Protein 3RLB (pdb70)

Radius of gyration: 21.56 Å; Cα contacts (8 Å, |Δi|>4): 612; chains: 2; bounding box: 41×53×61 Å

Solvent-accessible surface area: 17545 Å² total; per-residue (Å²): 145,102,164,57,109,56,39,15,52,147,38,0,42,71,0,28,105,35,47,88,89,128,40,87,48,116,54,98,2,21,37,22,46,1,0,15,4,0,0,20,1,0,4,51,34,2,69,96,7,0,56,60,0,0,69,57,11,1,68,39,10,47,138,68,66,91,15,135,90,84,43,147,61,0,8,109,26,20,39,42,41,0,4,36,10,0,0,42,0,5,118,58,87,23,132,106,88,93,34,127,68,59,29,1,51,97,0,0,20,42,0,1,94,52,5,14,96,46,19,41,52,0,5,51,107,41,36,46,131,127,29,61,202,90,70,47,35,85,44,18,1,58,2,8,18,19,0,0,9,6,9,1,6,24,17,0,26,77,54,0,51,74,62,20,160,148,126,64,184,60,2,40,54,73,85,249,143,116,123,139,41,113,78,18,13,49,128,25,0,48,70,0,28,95,42,41,87,82,128,38,91,90,143,55,96,13,21,34,22,51,1,0,18,6,0,0,20,3,0,4,40,19,10,67,98,6,0,60,55,0,0,75,55,9,1,64,45,10,42,128,59,67,100,18,134,90,83,44,153,70,0,10,110,29,20,38,37,41,0,5,34,9,0,0,41,0,6,115,39,66,25,148,110,63,109,28,121,30,14,30,2,0,23,0,0,13,26,0,2,83,50,5,12,96,46,20,38,54,0,5,52,104,41,36,46,116,125,26,73,208,92,118,49,34,84,49,17,1,108,18,8,17,28,56,0,6,55,35,1,3,19,18,0,0,54,60,0,40,82,50,9,137,144,111,45,132,58,2,25,30,73,108,241

B-factor: mean 41.83, std 10.96, range [24.12, 89.57]

CATH classification: 1.10.1760.20

Nearest PDB structures (foldseek):
  3rlb-assembly2_B  TM=1.003E+00  e=2.961E-23  Lactococcus cremoris subsp. cremoris NZ9000
  4tkr-assembly1_A  TM=9.231E-01  e=2.576E-11  Listeria monocytogenes
  7nnt-assembly1_C  TM=6.991E-01  e=2.681E-02  Lactobacillus delbrueckii subsp. bulgaricus ATCC 11842 = JCM 1002
  5x3x-assembly2_m  TM=5.550E-01  e=1.310E-01  Rhodobacter capsulatus
  3rlb-assembly2_B  TM=1.006E+00  e=2.050E-24  Lactococcus cremoris subsp. cremoris NZ9000

Structure (mmCIF, N/CA/C/O backbone):
data_3RLB
#
_entry.id   3RLB
#
_cell.length_a   61.654
_cell.length_b   84.654
_cell.length_c   127.301
_cell.angle_alpha   90.00
_cell.angle_beta   95.81
_cell.angle_gamma   90.00
#
_symmetry.space_group_name_H-M   'C 1 2 1'
#
loop_
_entity.id
_entity.type
_entity.pdbx_description
1 polymer ThiT
2 non-polymer 'nonyl beta-D-glucopyranoside'
3 non-polymer 3-(4-AMINO-2-METHYL-PYRIMIDIN-5-YLMETHYL)-5-(2-HYDROXY-ETHYL)-4-METHYL-THIAZOL-3-IUM
4 water water
#
loop_
_atom_site.group_PDB
_atom_site.id
_atom_site.type_symbol
_atom_site.label_atom_id
_atom_site.label_alt_id
_atom_site.label_comp_id
_atom_site.label_asym_id
_atom_site.label_entity_id
_atom_site.label_seq_id
_atom_site.pdbx_PDB_ins_code
_atom_site.Cartn_x
_atom_site.Cartn_y
_atom_site.Cartn_z
_atom_site.occupancy
_atom_site.B_iso_or_equiv
_atom_site.auth_seq_id
_atom_site.auth_comp_id
_atom_site.auth_asym_id
_atom_site.auth_atom_id
_atom_site.pdbx_PDB_model_num
ATOM 1 N N . ASN A 1 17 ? 19.872 6.587 60.142 1.00 63.25 7 ASN A N 1
ATOM 2 C CA . ASN A 1 17 ? 20.591 5.671 61.064 1.00 62.04 7 ASN A CA 1
ATOM 3 C C . ASN A 1 17 ? 19.844 4.351 61.162 1.00 60.05 7 ASN A C 1
ATOM 4 O O . ASN A 1 17 ? 20.317 3.354 60.626 1.00 57.56 7 ASN A O 1
ATOM 9 N N . VAL A 1 18 ? 18.664 4.345 61.788 1.00 60.49 8 VAL A N 1
ATOM 10 C CA . VAL A 1 18 ? 17.946 3.081 62.007 1.00 59.48 8 VAL A CA 1
ATOM 11 C C . VAL A 1 18 ? 17.436 2.470 60.687 1.00 57.76 8 VAL A C 1
ATOM 12 O O . VAL A 1 18 ? 17.507 1.240 60.504 1.00 56.33 8 VAL A O 1
ATOM 16 N N . ARG A 1 19 ? 16.957 3.318 59.771 1.00 57.24 9 ARG A N 1
ATOM 17 C CA . ARG A 1 19 ? 16.576 2.858 58.431 1.00 56.30 9 ARG A CA 1
ATOM 18 C C . ARG A 1 19 ? 17.734 2.131 57.748 1.00 52.38 9 ARG A C 1
ATOM 19 O O . ARG A 1 19 ? 17.559 0.997 57.317 1.00 50.55 9 ARG A O 1
ATOM 27 N N . LEU A 1 20 ? 18.885 2.794 57.638 1.00 50.12 10 LEU A N 1
ATOM 28 C CA . LEU A 1 20 ? 19.993 2.253 56.881 1.00 48.51 10 LEU A CA 1
ATOM 29 C C . LEU A 1 20 ? 20.398 0.899 57.484 1.00 46.87 10 LEU A C 1
ATOM 30 O O . LEU A 1 20 ? 20.480 -0.071 56.785 1.00 44.03 10 LEU A O 1
ATOM 35 N N . LEU A 1 21 ? 20.569 0.852 58.807 1.00 48.11 11 LEU A N 1
ATOM 36 C CA . LEU A 1 21 ? 20.967 -0.378 59.514 1.00 48.14 11 LEU A CA 1
ATOM 37 C C . LEU A 1 21 ? 19.970 -1.536 59.369 1.00 47.34 11 LEU A C 1
ATOM 38 O O . LEU A 1 21 ? 20.373 -2.680 59.235 1.00 45.33 11 LEU A O 1
ATOM 43 N N . THR A 1 22 ? 18.673 -1.250 59.418 1.00 49.10 12 THR A N 1
ATOM 44 C CA . THR A 1 22 ? 17.663 -2.297 59.267 1.00 49.76 12 THR A CA 1
ATOM 45 C C . THR A 1 22 ? 17.691 -2.844 57.834 1.00 47.75 12 THR A C 1
ATOM 46 O O . THR A 1 22 ? 17.442 -4.037 57.626 1.00 47.10 12 THR A O 1
ATOM 50 N N . GLU A 1 23 ? 18.024 -1.988 56.863 1.00 46.58 13 GLU A N 1
ATOM 51 C CA . GLU A 1 23 ? 18.101 -2.402 55.466 1.00 45.25 13 GLU A CA 1
ATOM 52 C C . GLU A 1 23 ? 19.336 -3.300 55.254 1.00 43.14 13 GLU A C 1
ATOM 53 O O . GLU A 1 23 ? 19.262 -4.307 54.582 1.00 42.28 13 GLU A O 1
ATOM 59 N N . ILE A 1 24 ? 20.460 -2.929 55.845 1.00 42.11 14 ILE A N 1
ATOM 60 C CA . ILE A 1 24 ? 21.665 -3.725 55.727 1.00 40.04 14 ILE A CA 1
ATOM 61 C C . ILE A 1 24 ? 21.360 -5.113 56.310 1.00 41.16 14 ILE A C 1
ATOM 62 O O . ILE A 1 24 ? 21.628 -6.152 55.680 1.00 40.41 14 ILE A O 1
ATOM 67 N N . ALA A 1 25 ? 20.739 -5.114 57.482 1.00 42.74 15 ALA A N 1
ATOM 68 C CA . ALA A 1 25 ? 20.436 -6.357 58.192 1.00 44.15 15 ALA A CA 1
ATOM 69 C C . ALA A 1 25 ? 19.438 -7.226 57.445 1.00 44.27 15 ALA A C 1
ATOM 70 O O . ALA A 1 25 ? 19.648 -8.410 57.293 1.00 44.18 15 ALA A O 1
ATOM 72 N N A PHE A 1 26 ? 18.343 -6.645 56.982 0.50 45.70 16 PHE A N 1
ATOM 73 N N B PHE A 1 26 ? 18.352 -6.631 56.979 0.50 46.05 16 PHE A N 1
ATOM 74 C CA A PHE A 1 26 ? 17.346 -7.426 56.258 0.50 46.26 16 PHE A CA 1
ATOM 75 C CA B PHE A 1 26 ? 17.362 -7.388 56.234 0.50 46.90 16 PHE A CA 1
ATOM 76 C C A PHE A 1 26 ? 17.884 -8.004 54.928 0.50 44.54 16 PHE A C 1
ATOM 77 C C B PHE A 1 26 ? 17.938 -8.019 54.961 0.50 44.87 16 PHE A C 1
ATOM 78 O O A PHE A 1 26 ? 17.547 -9.140 54.567 0.50 44.38 16 PHE A O 1
ATOM 79 O O B PHE A 1 26 ? 17.677 -9.192 54.666 0.50 44.72 16 PHE A O 1
ATOM 94 N N . MET A 1 27 ? 18.690 -7.227 54.202 1.00 43.40 17 MET A N 1
ATOM 95 C CA . MET A 1 27 ? 19.298 -7.709 52.960 1.00 42.44 17 MET A CA 1
ATOM 96 C C . MET A 1 27 ? 20.327 -8.825 53.225 1.00 40.47 17 MET A C 1
ATOM 97 O O . MET A 1 27 ? 20.331 -9.799 52.522 1.00 38.44 17 MET A O 1
ATOM 102 N N . ALA A 1 28 ? 21.107 -8.735 54.293 1.00 41.61 18 ALA A N 1
ATOM 103 C CA . ALA A 1 28 ? 22.017 -9.854 54.654 1.00 41.76 18 ALA A CA 1
ATOM 104 C C . ALA A 1 28 ? 21.265 -11.185 55.050 1.00 42.36 18 ALA A C 1
ATOM 105 O O . ALA A 1 28 ? 21.631 -12.298 54.619 1.00 40.80 18 ALA A O 1
ATOM 107 N N . ALA A 1 29 ? 20.226 -11.057 55.868 1.00 43.53 19 ALA A N 1
ATOM 108 C CA . ALA A 1 29 ? 19.403 -12.202 56.256 1.00 44.52 19 ALA A CA 1
ATOM 109 C C . ALA A 1 29 ? 18.673 -12.819 55.061 1.00 43.93 19 ALA A C 1
ATOM 110 O O . ALA A 1 29 ? 18.518 -14.041 54.980 1.00 44.79 19 ALA A O 1
ATOM 112 N N . LEU A 1 30 ? 18.194 -11.967 54.155 1.00 43.53 20 LEU A N 1
ATOM 113 C CA . LEU A 1 30 ? 17.572 -12.427 52.911 1.00 42.12 20 LEU A CA 1
ATOM 114 C C . LEU A 1 30 ? 18.589 -13.129 52.026 1.00 40.03 20 LEU A C 1
ATOM 115 O O . LEU A 1 30 ? 18.252 -14.132 51.426 1.00 40.23 20 LEU A O 1
ATOM 120 N N . ALA A 1 31 ? 19.803 -12.593 51.888 1.00 38.59 21 ALA A N 1
ATOM 121 C CA . ALA A 1 31 ? 20.846 -13.312 51.117 1.00 37.65 21 ALA A CA 1
ATOM 122 C C . ALA A 1 31 ? 21.015 -14.729 51.678 1.00 38.91 21 ALA A C 1
ATOM 123 O O . ALA A 1 31 ? 21.053 -15.714 50.929 1.00 37.26 21 ALA A O 1
ATOM 125 N N . PHE A 1 32 ? 21.046 -14.832 53.004 1.00 41.36 22 PHE A N 1
ATOM 126 C CA . PHE A 1 32 ? 21.250 -16.122 53.672 1.00 42.78 22 PHE A CA 1
ATOM 127 C C . PHE A 1 32 ? 20.097 -17.110 53.428 1.00 44.12 22 PHE A C 1
ATOM 128 O O . PHE A 1 32 ? 20.326 -18.289 53.111 1.00 44.79 22 PHE A O 1
ATOM 136 N N . ILE A 1 33 ? 18.868 -16.619 53.518 1.00 43.63 23 ILE A N 1
ATOM 137 C CA . ILE A 1 33 ? 17.693 -17.468 53.315 1.00 45.38 23 ILE A CA 1
ATOM 138 C C . ILE A 1 33 ? 17.640 -17.943 51.862 1.00 44.74 23 ILE A C 1
ATOM 139 O O . ILE A 1 33 ? 17.186 -19.060 51.565 1.00 45.89 23 ILE A O 1
ATOM 144 N N . ILE A 1 34 ? 18.072 -17.084 50.950 1.00 42.62 24 ILE A N 1
ATOM 145 C CA . ILE A 1 34 ? 18.029 -17.442 49.546 1.00 42.06 24 ILE A CA 1
ATOM 146 C C . ILE A 1 34 ? 19.082 -18.530 49.254 1.00 41.76 24 ILE A C 1
ATOM 147 O O . ILE A 1 34 ? 18.824 -19.412 48.460 1.00 43.04 24 ILE A O 1
ATOM 152 N N . SER A 1 35 ? 20.234 -18.472 49.916 1.00 41.65 25 SER A N 1
ATOM 153 C CA . SER A 1 35 ? 21.308 -19.505 49.775 1.00 42.62 25 SER A CA 1
ATOM 154 C C . SER A 1 35 ? 20.907 -20.901 50.213 1.00 45.44 25 SER A C 1
ATOM 155 O O . SER A 1 35 ? 21.665 -21.833 49.953 1.00 46.24 25 SER A O 1
ATOM 158 N N . LEU A 1 36 ? 19.762 -21.039 50.907 1.00 47.41 26 LEU A N 1
ATOM 159 C CA . LEU A 1 36 ? 19.166 -22.350 51.191 1.00 49.86 26 LEU A CA 1
ATOM 160 C C . LEU A 1 36 ? 18.424 -22.967 49.990 1.00 49.94 26 LEU A C 1
ATOM 161 O O . LEU A 1 36 ? 18.009 -24.123 50.039 1.00 51.74 26 LEU A O 1
ATOM 166 N N . ILE A 1 37 ? 18.203 -22.202 48.932 1.00 47.70 27 ILE A N 1
ATOM 167 C CA . ILE A 1 37 ? 17.519 -22.741 47.767 1.00 46.95 27 ILE A CA 1
ATOM 168 C C . ILE A 1 37 ? 18.536 -23.553 46.964 1.00 46.64 27 ILE A C 1
ATOM 169 O O . ILE A 1 37 ? 19.600 -23.033 46.621 1.00 44.07 27 ILE A O 1
ATOM 174 N N . PRO A 1 38 ? 18.215 -24.829 46.657 1.00 47.78 28 PRO A N 1
ATOM 175 C CA . PRO A 1 38 ? 19.150 -25.641 45.859 1.00 46.94 28 PRO A CA 1
ATOM 176 C C . PRO A 1 38 ? 19.588 -24.888 44.597 1.00 44.50 28 PRO A C 1
ATOM 177 O O . PRO A 1 38 ? 18.736 -24.338 43.896 1.00 44.99 28 PRO A O 1
ATOM 181 N N . ASN A 1 39 ? 20.889 -24.808 44.317 1.00 42.25 29 ASN A N 1
ATOM 182 C CA . ASN A 1 39 ? 21.359 -23.970 43.207 1.00 39.97 29 ASN A CA 1
ATOM 183 C C . ASN A 1 39 ? 22.532 -24.565 42.376 1.00 38.14 29 ASN A C 1
ATOM 184 O O . ASN A 1 39 ? 23.292 -23.823 41.700 1.00 35.37 29 ASN A O 1
ATOM 189 N N . THR A 1 40 ? 22.691 -25.885 42.437 1.00 38.18 30 THR A N 1
ATOM 190 C CA . THR A 1 40 ? 23.827 -26.554 41.792 1.00 37.70 30 THR A CA 1
ATOM 191 C C . THR A 1 40 ? 23.434 -27.001 40.394 1.00 37.81 30 THR A C 1
ATOM 192 O O . THR A 1 40 ? 22.357 -27.630 40.195 1.00 39.28 30 THR A O 1
ATOM 196 N N . VAL A 1 41 ? 24.270 -26.677 39.419 1.00 35.82 31 VAL A N 1
ATOM 197 C CA . VAL A 1 41 ? 24.122 -27.232 38.072 1.00 37.12 31 VAL A CA 1
ATOM 198 C C . VAL A 1 41 ? 24.892 -28.551 38.006 1.00 37.32 31 VAL A C 1
ATOM 199 O O . VAL A 1 41 ? 24.339 -29.568 37.648 1.00 38.21 31 VAL A O 1
ATOM 203 N N . TYR A 1 42 ? 26.157 -28.517 38.399 1.00 36.87 32 TYR A N 1
ATOM 204 C CA . TYR A 1 42 ? 27.004 -29.695 38.410 1.00 38.35 32 TYR A CA 1
ATOM 205 C C . TYR A 1 42 ? 28.215 -29.427 39.294 1.00 37.29 32 TYR A C 1
ATOM 206 O O . TYR A 1 42 ? 28.949 -28.471 39.049 1.00 34.30 32 TYR A O 1
ATOM 215 N N . GLY A 1 43 ? 28.388 -30.235 40.331 1.00 38.74 33 GLY A N 1
ATOM 216 C CA . GLY A 1 43 ? 29.493 -30.080 41.336 1.00 38.67 33 GLY A CA 1
ATOM 217 C C . GLY A 1 43 ? 29.521 -28.659 41.824 1.00 36.75 33 GLY A C 1
ATOM 218 O O . GLY A 1 43 ? 28.487 -28.142 42.238 1.00 36.20 33 GLY A O 1
ATOM 219 N N . TRP A 1 44 ? 30.646 -27.952 41.656 1.00 35.53 34 TRP A N 1
ATOM 220 C CA . TRP A 1 44 ? 30.711 -26.546 42.122 1.00 34.90 34 TRP A CA 1
ATOM 221 C C . TRP A 1 44 ? 30.325 -25.482 41.098 1.00 32.45 34 TRP A C 1
ATOM 222 O O . TRP A 1 44 ? 30.573 -24.353 41.302 1.00 31.99 34 TRP A O 1
ATOM 233 N N . ILE A 1 45 ? 29.773 -25.875 39.960 1.00 32.97 35 ILE A N 1
ATOM 234 C CA . ILE A 1 45 ? 29.159 -24.960 39.032 1.00 31.05 35 ILE A CA 1
ATOM 235 C C . ILE A 1 45 ? 27.736 -24.711 39.543 1.00 31.99 35 ILE A C 1
ATOM 236 O O . ILE A 1 45 ? 26.876 -25.657 39.594 1.00 32.37 35 ILE A O 1
ATOM 241 N N . ILE A 1 46 ? 27.524 -23.465 39.966 1.00 30.98 36 ILE A N 1
ATOM 242 C CA . ILE A 1 46 ? 26.360 -23.061 40.732 1.00 30.77 36 ILE A CA 1
ATOM 243 C C . ILE A 1 46 ? 25.781 -21.761 40.203 1.00 30.53 36 ILE A C 1
ATOM 244 O O . ILE A 1 46 ? 26.434 -21.057 39.461 1.00 30.49 36 ILE A O 1
ATOM 249 N N . VAL A 1 47 ? 24.549 -21.452 40.608 1.00 31.85 37 VAL A N 1
ATOM 250 C CA . VAL A 1 47 ? 23.897 -20.206 40.249 1.00 31.09 37 VAL A CA 1
ATOM 251 C C . VAL A 1 47 ? 23.643 -19.467 41.538 1.00 31.43 37 VAL A C 1
ATOM 252 O O . VAL A 1 47 ? 22.718 -19.800 42.261 1.00 31.89 37 VAL A O 1
ATOM 256 N N . GLU A 1 48 ? 24.492 -18.487 41.863 1.00 31.62 38 GLU A N 1
ATOM 257 C CA . GLU A 1 48 ? 24.458 -17.944 43.225 1.00 32.41 38 GLU A CA 1
ATOM 258 C C . GLU A 1 48 ? 23.501 -16.730 43.344 1.00 32.93 38 GLU A C 1
ATOM 259 O O . GLU A 1 48 ? 23.953 -15.570 43.431 1.00 34.08 38 GLU A O 1
ATOM 265 N N . ILE A 1 49 ? 22.194 -17.049 43.353 1.00 32.87 39 ILE A N 1
ATOM 266 C CA . ILE A 1 49 ? 21.099 -16.115 43.483 1.00 34.26 39 ILE A CA 1
ATOM 267 C C . ILE A 1 49 ? 21.086 -15.361 44.817 1.00 34.17 39 ILE A C 1
ATOM 268 O O . ILE A 1 49 ? 20.488 -14.280 44.896 1.00 34.91 39 ILE A O 1
ATOM 273 N N . ALA A 1 50 ? 21.724 -15.911 45.843 1.00 32.75 40 ALA A N 1
ATOM 274 C CA . ALA A 1 50 ? 21.877 -15.205 47.112 1.00 33.28 40 ALA A CA 1
ATOM 275 C C . ALA A 1 50 ? 22.692 -13.890 47.038 1.00 32.87 40 ALA A C 1
ATOM 276 O O . ALA A 1 50 ? 22.618 -13.083 47.968 1.00 33.62 40 ALA A O 1
ATOM 278 N N . CYS A 1 51 ? 23.491 -13.684 45.978 1.00 30.35 41 CYS A N 1
ATOM 279 C CA . CYS A 1 51 ? 24.181 -12.433 45.779 1.00 30.30 41 CYS A CA 1
ATOM 280 C C . CYS A 1 51 ? 23.185 -11.253 45.620 1.00 31.33 41 CYS A C 1
ATOM 281 O O . CYS A 1 51 ? 23.480 -10.101 45.945 1.00 31.02 41 CYS A O 1
ATOM 284 N N . ILE A 1 52 ? 22.001 -11.568 45.150 1.00 31.54 42 ILE A N 1
ATOM 285 C CA . ILE A 1 52 ? 21.148 -10.535 44.636 1.00 32.95 42 ILE A CA 1
ATOM 286 C C . ILE A 1 52 ? 20.793 -9.521 45.708 1.00 33.93 42 ILE A C 1
ATOM 287 O O . ILE A 1 52 ? 20.877 -8.301 45.471 1.00 34.90 42 ILE A O 1
ATOM 292 N N . PRO A 1 53 ? 20.440 -9.996 46.906 1.00 34.70 43 PRO A N 1
ATOM 293 C CA . PRO A 1 53 ? 20.062 -8.988 47.907 1.00 35.59 43 PRO A CA 1
ATOM 294 C C . PRO A 1 53 ? 21.178 -8.027 48.252 1.00 34.40 43 PRO A C 1
ATOM 295 O O . PRO A 1 53 ? 20.899 -6.874 48.585 1.00 33.59 43 PRO A O 1
ATOM 299 N N . ILE A 1 54 ? 22.430 -8.500 48.163 1.00 33.04 44 ILE A N 1
ATOM 300 C CA . ILE A 1 54 ? 23.589 -7.659 48.496 1.00 33.15 44 ILE A CA 1
ATOM 301 C C . ILE A 1 54 ? 23.833 -6.675 47.340 1.00 33.62 44 ILE A C 1
ATOM 302 O O . ILE A 1 54 ? 24.173 -5.521 47.579 1.00 34.04 44 ILE A O 1
ATOM 307 N N . LEU A 1 55 ? 23.614 -7.131 46.101 1.00 33.00 45 LEU A N 1
ATOM 308 C CA . LEU A 1 55 ? 23.719 -6.245 44.949 1.00 32.88 45 LEU A CA 1
ATOM 309 C C . LEU A 1 55 ? 22.681 -5.112 45.045 1.00 34.32 45 LEU A C 1
ATOM 310 O O . LEU A 1 55 ? 23.015 -3.940 44.846 1.00 34.66 45 LEU A O 1
ATOM 315 N N . LEU A 1 56 ? 21.444 -5.465 45.386 1.00 34.88 46 LEU A N 1
ATOM 316 C CA . LEU A 1 56 ? 20.384 -4.483 45.535 1.00 36.62 46 LEU A CA 1
ATOM 317 C C . LEU A 1 56 ? 20.772 -3.468 46.629 1.00 37.35 46 LEU A C 1
ATOM 318 O O . LEU A 1 56 ? 20.718 -2.250 46.408 1.00 39.30 46 LEU A O 1
ATOM 323 N N . LEU A 1 57 ? 21.163 -3.970 47.799 1.00 36.30 47 LEU A N 1
ATOM 324 C CA . LEU A 1 57 ? 21.630 -3.132 48.903 1.00 35.62 47 LEU A CA 1
ATOM 325 C C . LEU A 1 57 ? 22.725 -2.158 48.465 1.00 35.37 47 LEU A C 1
ATOM 326 O O . LEU A 1 57 ? 22.686 -0.975 48.786 1.00 36.25 47 LEU A O 1
ATOM 331 N N . SER A 1 58 ? 23.727 -2.658 47.763 1.00 35.12 48 SER A N 1
ATOM 332 C CA . SER A 1 58 ? 24.873 -1.807 47.371 1.00 35.09 48 SER A CA 1
ATOM 333 C C . SER A 1 58 ? 24.420 -0.753 46.340 1.00 36.20 48 SER A C 1
ATOM 334 O O . SER A 1 58 ? 24.840 0.376 46.382 1.00 37.27 48 SER A O 1
ATOM 337 N N . LEU A 1 59 ? 23.579 -1.146 45.392 1.00 36.11 49 LEU A N 1
ATOM 338 C CA . LEU A 1 59 ? 23.181 -0.233 44.337 1.00 37.63 49 LEU A CA 1
ATOM 339 C C . LEU A 1 59 ? 22.358 0.908 44.915 1.00 39.26 49 LEU A C 1
ATOM 340 O O . LEU A 1 59 ? 22.518 2.039 44.497 1.00 41.22 49 LEU A O 1
ATOM 345 N N . ARG A 1 60 ? 21.555 0.621 45.938 1.00 40.01 50 ARG A N 1
ATOM 346 C CA . ARG A 1 60 ? 20.664 1.596 46.548 1.00 42.49 50 ARG A CA 1
ATOM 347 C C . ARG A 1 60 ? 21.396 2.496 47.564 1.00 43.05 50 ARG A C 1
ATOM 348 O O . ARG A 1 60 ? 21.224 3.707 47.524 1.00 44.39 50 ARG A O 1
ATOM 356 N N . ARG A 1 61 ? 22.258 1.912 48.397 1.00 41.44 51 ARG A N 1
ATOM 357 C CA . ARG A 1 61 ? 22.845 2.625 49.554 1.00 42.75 51 ARG A CA 1
ATOM 358 C C . ARG A 1 61 ? 24.346 2.900 49.477 1.00 41.79 51 ARG A C 1
ATOM 359 O O . ARG A 1 61 ? 24.868 3.631 50.302 1.00 41.96 51 ARG A O 1
ATOM 367 N N . GLY A 1 62 ? 25.027 2.311 48.500 1.00 40.67 52 GLY A N 1
ATOM 368 C CA . GLY A 1 62 ? 26.392 2.689 48.173 1.00 39.60 52 GLY A CA 1
ATOM 369 C C . GLY A 1 62 ? 27.409 1.674 48.649 1.00 39.16 52 GLY A C 1
ATOM 370 O O . GLY A 1 62 ? 27.062 0.640 49.245 1.00 38.01 52 GLY A O 1
ATOM 371 N N . LEU A 1 63 ? 28.663 2.003 48.375 1.00 38.72 53 LEU A N 1
ATOM 372 C CA . LEU A 1 63 ? 29.809 1.122 48.635 1.00 38.99 53 LEU A CA 1
ATOM 373 C C . LEU A 1 63 ? 29.836 0.590 50.083 1.00 38.70 53 LEU A C 1
ATOM 374 O O . LEU A 1 63 ? 29.777 -0.591 50.285 1.00 39.32 53 LEU A O 1
ATOM 379 N N . THR A 1 64 ? 29.903 1.458 51.076 1.00 40.84 54 THR A N 1
ATOM 380 C CA . THR A 1 64 ? 30.082 1.024 52.469 1.00 40.90 54 THR A CA 1
ATOM 381 C C . THR A 1 64 ? 28.954 0.105 52.959 1.00 40.57 54 THR A C 1
ATOM 382 O O . THR A 1 64 ? 29.223 -0.913 53.575 1.00 39.84 54 THR A O 1
ATOM 386 N N . ALA A 1 65 ? 27.698 0.479 52.699 1.00 40.22 55 ALA A N 1
ATOM 387 C CA . ALA A 1 65 ? 26.542 -0.361 53.049 1.00 39.48 55 ALA A CA 1
ATOM 388 C C . ALA A 1 65 ? 26.624 -1.790 52.508 1.00 36.67 55 ALA A C 1
ATOM 389 O O . ALA A 1 65 ? 26.304 -2.734 53.205 1.00 36.04 55 ALA A O 1
ATOM 391 N N . GLY A 1 66 ? 26.968 -1.905 51.241 1.00 34.63 56 GLY A N 1
ATOM 392 C CA . GLY A 1 66 ? 27.104 -3.151 50.561 1.00 35.19 56 GLY A CA 1
ATOM 393 C C . GLY A 1 66 ? 28.248 -3.985 51.123 1.00 35.66 56 GLY A C 1
ATOM 394 O O . GLY A 1 66 ? 28.110 -5.188 51.249 1.00 34.44 56 GLY A O 1
ATOM 395 N N . LEU A 1 67 ? 29.359 -3.323 51.450 1.00 36.00 57 LEU A N 1
ATOM 396 C CA . LEU A 1 67 ? 30.504 -4.028 51.995 1.00 37.19 57 LEU A CA 1
ATOM 397 C C . LEU A 1 67 ? 30.048 -4.668 53.288 1.00 37.65 57 LEU A C 1
ATOM 398 O O . LEU A 1 67 ? 30.355 -5.827 53.522 1.00 38.23 57 LEU A O 1
ATOM 403 N N . VAL A 1 68 ? 29.288 -3.918 54.085 1.00 38.87 58 VAL A N 1
ATOM 404 C CA . VAL A 1 68 ? 28.925 -4.336 55.433 1.00 39.46 58 VAL A CA 1
ATOM 405 C C . VAL A 1 68 ? 27.867 -5.433 55.292 1.00 39.85 58 VAL A C 1
ATOM 406 O O . VAL A 1 68 ? 27.911 -6.414 56.010 1.00 41.46 58 VAL A O 1
ATOM 410 N N . GLY A 1 69 ? 26.959 -5.294 54.327 1.00 38.20 59 GLY A N 1
ATOM 411 C CA . GLY A 1 69 ? 26.004 -6.333 54.045 1.00 37.35 59 GLY A CA 1
ATOM 412 C C . GLY A 1 69 ? 26.631 -7.662 53.693 1.00 36.06 59 GLY A C 1
ATOM 413 O O . GLY A 1 69 ? 26.190 -8.724 54.189 1.00 35.83 59 GLY A O 1
ATOM 414 N N . GLY A 1 70 ? 27.641 -7.623 52.826 1.00 34.49 60 GLY A N 1
ATOM 415 C CA . GLY A 1 70 ? 28.314 -8.834 52.400 1.00 34.52 60 GLY A CA 1
ATOM 416 C C . GLY A 1 70 ? 29.076 -9.463 53.557 1.00 34.47 60 GLY A C 1
ATOM 417 O O . GLY A 1 70 ? 29.169 -10.667 53.660 1.00 34.79 60 GLY A O 1
ATOM 418 N N . LEU A 1 71 ? 29.617 -8.629 54.430 1.00 35.29 61 LEU A N 1
ATOM 419 C CA . LEU A 1 71 ? 30.369 -9.136 55.585 1.00 36.11 61 LEU A CA 1
ATOM 420 C C . LEU A 1 71 ? 29.396 -9.928 56.476 1.00 36.49 61 LEU A C 1
ATOM 421 O O . LEU A 1 71 ? 29.672 -11.040 56.861 1.00 35.96 61 LEU A O 1
ATOM 426 N N . ILE A 1 72 ? 28.217 -9.364 56.720 1.00 36.43 62 ILE A N 1
ATOM 427 C CA . ILE A 1 72 ? 27.252 -9.996 57.595 1.00 37.12 62 ILE A CA 1
ATOM 428 C C . ILE A 1 72 ? 26.700 -11.302 57.024 1.00 36.73 62 ILE A C 1
ATOM 429 O O . ILE A 1 72 ? 26.546 -12.276 57.744 1.00 37.22 62 ILE A O 1
ATOM 434 N N . TRP A 1 73 ? 26.434 -11.318 55.722 1.00 34.97 63 TRP A N 1
ATOM 435 C CA . TRP A 1 73 ? 26.013 -12.481 55.027 1.00 34.42 63 TRP A CA 1
ATOM 436 C C . TRP A 1 73 ? 27.052 -13.600 55.172 1.00 34.78 63 TRP A C 1
ATOM 437 O O . TRP A 1 73 ? 26.708 -14.738 55.458 1.00 34.61 63 TRP A O 1
ATOM 448 N N . GLY A 1 74 ? 28.315 -13.259 54.970 1.00 33.95 64 GLY A N 1
ATOM 449 C CA . GLY A 1 74 ? 29.393 -14.222 55.025 1.00 34.16 64 GLY A CA 1
ATOM 450 C C . GLY A 1 74 ? 29.487 -14.812 56.416 1.00 37.07 64 GLY A C 1
ATOM 451 O O . GLY A 1 74 ? 29.709 -16.013 56.576 1.00 38.14 64 GLY A O 1
ATOM 452 N N . ILE A 1 75 ? 29.332 -13.961 57.429 1.00 38.24 65 ILE A N 1
ATOM 453 C CA . ILE A 1 75 ? 29.403 -14.426 58.802 1.00 40.46 65 ILE A CA 1
ATOM 454 C C . ILE A 1 75 ? 28.216 -15.352 59.118 1.00 41.46 65 ILE A C 1
ATOM 455 O O . ILE A 1 75 ? 28.411 -16.390 59.734 1.00 41.70 65 ILE A O 1
ATOM 460 N N . LEU A 1 76 ? 27.005 -14.984 58.702 1.00 41.35 66 LEU A N 1
ATOM 461 C CA . LEU A 1 76 ? 25.841 -15.847 58.879 1.00 42.73 66 LEU A CA 1
ATOM 462 C C . LEU A 1 76 ? 26.082 -17.226 58.265 1.00 41.77 66 LEU A C 1
ATOM 463 O O . LEU A 1 76 ? 25.822 -18.231 58.891 1.00 43.04 66 LEU A O 1
ATOM 468 N N . SER A 1 77 ? 26.579 -17.277 57.028 1.00 40.25 67 SER A N 1
ATOM 469 C CA . SER A 1 77 ? 26.860 -18.548 56.376 1.00 40.31 67 SER A CA 1
ATOM 470 C C . SER A 1 77 ? 27.763 -19.446 57.196 1.00 40.08 67 SER A C 1
ATOM 471 O O . SER A 1 77 ? 27.501 -20.628 57.291 1.00 40.70 67 SER A O 1
ATOM 474 N N . MET A 1 78 ? 28.785 -18.857 57.820 1.00 39.93 68 MET A N 1
ATOM 475 C CA . MET A 1 78 ? 29.771 -19.607 58.584 1.00 41.95 68 MET A CA 1
ATOM 476 C C . MET A 1 78 ? 29.232 -20.041 59.938 1.00 43.91 68 MET A C 1
ATOM 477 O O . MET A 1 78 ? 29.422 -21.178 60.333 1.00 43.48 68 MET A O 1
ATOM 482 N N . ILE A 1 79 ? 28.525 -19.153 60.634 1.00 45.26 69 ILE A N 1
ATOM 483 C CA . ILE A 1 79 ? 28.120 -19.472 62.009 1.00 48.18 69 ILE A CA 1
ATOM 484 C C . ILE A 1 79 ? 26.891 -20.372 62.098 1.00 49.48 69 ILE A C 1
ATOM 485 O O . ILE A 1 79 ? 26.608 -20.935 63.150 1.00 51.81 69 ILE A O 1
ATOM 490 N N . THR A 1 80 ? 26.159 -20.507 61.001 1.00 48.60 70 THR A N 1
ATOM 491 C CA . THR A 1 80 ? 25.048 -21.440 60.940 1.00 50.01 70 THR A CA 1
ATOM 492 C C . THR A 1 80 ? 25.437 -22.818 60.418 1.00 50.29 70 THR A C 1
ATOM 493 O O . THR A 1 80 ? 24.569 -23.663 60.294 1.00 52.28 70 THR A O 1
ATOM 497 N N . GLY A 1 81 ? 26.720 -23.043 60.118 1.00 49.47 71 GLY A N 1
ATOM 498 C CA . GLY A 1 81 ? 27.176 -24.286 59.493 1.00 49.54 71 GLY A CA 1
ATOM 499 C C . GLY A 1 81 ? 26.931 -24.426 58.000 1.00 48.55 71 GLY A C 1
ATOM 500 O O . GLY A 1 81 ? 27.147 -25.507 57.449 1.00 49.61 71 GLY A O 1
ATOM 501 N N . HIS A 1 82 ? 26.519 -23.361 57.312 1.00 46.99 72 HIS A N 1
ATOM 502 C CA . HIS A 1 82 ? 26.227 -23.475 55.874 1.00 46.60 72 HIS A CA 1
ATOM 503 C C . HIS A 1 82 ? 27.431 -23.209 54.952 1.00 44.84 72 HIS A C 1
ATOM 504 O O . HIS A 1 82 ? 27.361 -23.488 53.780 1.00 45.83 72 HIS A O 1
ATOM 511 N N . ALA A 1 83 ? 28.549 -22.738 55.488 1.00 44.25 73 ALA A N 1
ATOM 512 C CA . ALA A 1 83 ? 29.731 -22.468 54.672 1.00 42.36 73 ALA A CA 1
ATOM 513 C C . ALA A 1 83 ? 30.553 -23.752 54.461 1.00 42.82 73 ALA A C 1
ATOM 514 O O . ALA A 1 83 ? 30.552 -24.626 55.312 1.00 43.18 73 ALA A O 1
ATOM 516 N N . TYR A 1 84 ? 31.216 -23.882 53.305 1.00 41.82 74 TYR A N 1
ATOM 517 C CA . TYR A 1 84 ? 32.139 -25.010 53.048 1.00 42.91 74 TYR A CA 1
ATOM 518 C C . TYR A 1 84 ? 33.555 -24.542 53.310 1.00 42.44 74 TYR A C 1
ATOM 519 O O . TYR A 1 84 ? 34.139 -23.826 52.488 1.00 41.53 74 TYR A O 1
ATOM 528 N N . ILE A 1 85 ? 34.105 -24.974 54.451 1.00 44.23 75 ILE A N 1
ATOM 529 C CA . ILE A 1 85 ? 35.374 -24.498 55.001 1.00 44.00 75 ILE A CA 1
ATOM 530 C C . ILE A 1 85 ? 36.464 -25.598 54.951 1.00 46.24 75 ILE A C 1
ATOM 531 O O . ILE A 1 85 ? 36.277 -26.731 55.433 1.00 46.51 75 ILE A O 1
ATOM 536 N N . LEU A 1 86 ? 37.597 -25.258 54.337 1.00 46.19 76 LEU A N 1
ATOM 537 C CA . LEU A 1 86 ? 38.737 -26.156 54.271 1.00 47.31 76 LEU A CA 1
ATOM 538 C C . LEU A 1 86 ? 39.864 -25.680 55.152 1.00 48.83 76 LEU A C 1
ATOM 539 O O . LEU A 1 86 ? 40.698 -26.482 55.543 1.00 51.33 76 LEU A O 1
ATOM 544 N N . SER A 1 87 ? 39.922 -24.384 55.458 1.00 47.67 77 SER A N 1
ATOM 545 C CA . SER A 1 87 ? 40.949 -23.855 56.376 1.00 49.09 77 SER A CA 1
ATOM 546 C C . SER A 1 87 ? 40.546 -22.457 56.766 1.00 47.88 77 SER A C 1
ATOM 547 O O . SER A 1 87 ? 39.598 -21.878 56.196 1.00 46.14 77 SER A O 1
ATOM 550 N N . LEU A 1 88 ? 41.294 -21.901 57.707 1.00 48.42 78 LEU A N 1
ATOM 551 C CA . LEU A 1 88 ? 41.127 -20.531 58.112 1.00 48.16 78 LEU A CA 1
ATOM 552 C C . LEU A 1 88 ? 41.258 -19.543 56.942 1.00 45.83 78 LEU A C 1
ATOM 553 O O . LEU A 1 88 ? 40.375 -18.666 56.735 1.00 43.31 78 LEU A O 1
ATOM 558 N N . SER A 1 89 ? 42.330 -19.685 56.160 1.00 45.19 79 SER A N 1
ATOM 559 C CA . SER A 1 89 ? 42.595 -18.741 55.066 1.00 43.76 79 SER A CA 1
ATOM 560 C C . SER A 1 89 ? 41.613 -18.899 53.881 1.00 41.29 79 SER A C 1
ATOM 561 O O . SER A 1 89 ? 41.186 -17.914 53.254 1.00 39.71 79 SER A O 1
ATOM 564 N N . GLN A 1 90 ? 41.234 -20.138 53.598 1.00 40.46 80 GLN A N 1
ATOM 565 C CA . GLN A 1 90 ? 40.220 -20.388 52.605 1.00 38.66 80 GLN A CA 1
ATOM 566 C C . GLN A 1 90 ? 38.894 -19.743 53.043 1.00 38.30 80 GLN A C 1
ATOM 567 O O . GLN A 1 90 ? 38.207 -19.113 52.236 1.00 37.95 80 GLN A O 1
ATOM 573 N N . ALA A 1 91 ? 38.531 -19.887 54.311 1.00 40.48 81 ALA A N 1
ATOM 574 C CA . ALA A 1 91 ? 37.263 -19.328 54.800 1.00 39.52 81 ALA A CA 1
ATOM 575 C C . ALA A 1 91 ? 37.271 -17.794 54.720 1.00 39.16 81 ALA A C 1
ATOM 576 O O . ALA A 1 91 ? 36.246 -17.165 54.368 1.00 38.67 81 ALA A O 1
ATOM 578 N N . PHE A 1 92 ? 38.412 -17.204 55.083 1.00 39.68 82 PHE A N 1
ATOM 579 C CA . PHE A 1 92 ? 38.633 -15.769 54.985 1.00 39.60 82 PHE A CA 1
ATOM 580 C C . PHE A 1 92 ? 38.390 -15.310 53.555 1.00 37.34 82 PHE A C 1
ATOM 581 O O . PHE A 1 92 ? 37.640 -14.341 53.294 1.00 35.61 82 PHE A O 1
ATOM 589 N N . LEU A 1 93 ? 38.970 -16.034 52.620 1.00 36.25 83 LEU A N 1
ATOM 590 C CA . LEU A 1 93 ? 38.852 -15.645 51.233 1.00 35.68 83 LEU A CA 1
ATOM 591 C C . LEU A 1 93 ? 37.437 -15.826 50.660 1.00 33.72 83 LEU A C 1
ATOM 592 O O . LEU A 1 93 ? 36.875 -14.904 50.064 1.00 34.46 83 LEU A O 1
ATOM 597 N N . GLU A 1 94 ? 36.839 -16.990 50.885 1.00 34.41 84 GLU A N 1
ATOM 598 C CA . GLU A 1 94 ? 35.535 -17.331 50.264 1.00 32.95 84 GLU A CA 1
ATOM 599 C C . GLU A 1 94 ? 34.300 -16.908 51.003 1.00 32.87 84 GLU A C 1
ATOM 600 O O . GLU A 1 94 ? 33.266 -16.742 50.359 1.00 32.42 84 GLU A O 1
ATOM 606 N N . TYR A 1 95 ? 34.381 -16.713 52.328 1.00 34.66 85 TYR A N 1
ATOM 607 C CA . TYR A 1 95 ? 33.254 -16.222 53.091 1.00 33.91 85 TYR A CA 1
ATOM 608 C C . TYR A 1 95 ? 33.411 -14.880 53.819 1.00 35.63 85 TYR A C 1
ATOM 609 O O . TYR A 1 95 ? 32.454 -14.446 54.481 1.00 36.20 85 TYR A O 1
ATOM 618 N N . LEU A 1 96 ? 34.561 -14.207 53.696 1.00 35.45 86 LEU A N 1
ATOM 619 C CA . LEU A 1 96 ? 34.668 -12.801 54.110 1.00 35.56 86 LEU A CA 1
ATOM 620 C C . LEU A 1 96 ? 34.929 -11.924 52.884 1.00 33.63 86 LEU A C 1
ATOM 621 O O . LEU A 1 96 ? 34.060 -11.157 52.456 1.00 34.34 86 LEU A O 1
ATOM 626 N N . VAL A 1 97 ? 36.086 -12.058 52.282 1.00 33.27 87 VAL A N 1
ATOM 627 C CA . VAL A 1 97 ? 36.452 -11.202 51.174 1.00 32.86 87 VAL A CA 1
ATOM 628 C C . VAL A 1 97 ? 35.459 -11.295 49.986 1.00 32.09 87 VAL A C 1
ATOM 629 O O . VAL A 1 97 ? 35.011 -10.283 49.453 1.00 33.58 87 VAL A O 1
ATOM 633 N N . ALA A 1 98 ? 35.082 -12.499 49.611 1.00 31.52 88 ALA A N 1
ATOM 634 C CA . ALA A 1 98 ? 34.273 -12.710 48.406 1.00 30.06 88 ALA A CA 1
ATOM 635 C C . ALA A 1 98 ? 32.883 -12.070 48.533 1.00 30.53 88 ALA A C 1
ATOM 636 O O . ALA A 1 98 ? 32.511 -11.314 47.659 1.00 31.18 88 ALA A O 1
ATOM 638 N N . PRO A 1 99 ? 32.150 -12.344 49.618 1.00 31.05 89 PRO A N 1
ATOM 639 C CA . PRO A 1 99 ? 30.842 -11.677 49.770 1.00 31.31 89 PRO A CA 1
ATOM 640 C C . PRO A 1 99 ? 30.955 -10.187 49.995 1.00 31.28 89 PRO A C 1
ATOM 641 O O . PRO A 1 99 ? 30.168 -9.439 49.407 1.00 31.49 89 PRO A O 1
ATOM 645 N N . VAL A 1 100 ? 31.945 -9.733 50.767 1.00 32.51 90 VAL A N 1
ATOM 646 C CA . VAL A 1 100 ? 32.192 -8.295 50.932 1.00 32.37 90 VAL A CA 1
ATOM 647 C C . VAL A 1 100 ? 32.387 -7.611 49.578 1.00 33.20 90 VAL A C 1
ATOM 648 O O . VAL A 1 100 ? 31.843 -6.529 49.339 1.00 34.46 90 VAL A O 1
ATOM 652 N N . SER A 1 101 ? 33.108 -8.267 48.676 1.00 33.03 91 SER A N 1
ATOM 653 C CA . SER A 1 101 ? 33.525 -7.666 47.408 1.00 32.53 91 SER A CA 1
ATOM 654 C C . SER A 1 101 ? 32.329 -7.290 46.540 1.00 32.41 91 SER A C 1
ATOM 655 O O . SER A 1 101 ? 32.444 -6.462 45.647 1.00 32.59 91 SER A O 1
ATOM 658 N N . LEU A 1 102 ? 31.181 -7.914 46.787 1.00 32.44 92 LEU A N 1
ATOM 659 C CA . LEU A 1 102 ? 29.944 -7.512 46.116 1.00 31.20 92 LEU A CA 1
ATOM 660 C C . LEU A 1 102 ? 29.547 -6.047 46.294 1.00 32.12 92 LEU A C 1
ATOM 661 O O . LEU A 1 102 ? 28.836 -5.462 45.432 1.00 32.12 92 LEU A O 1
ATOM 666 N N . GLY A 1 103 ? 29.951 -5.453 47.419 1.00 32.44 93 GLY A N 1
ATOM 667 C CA . GLY A 1 103 ? 29.732 -4.050 47.663 1.00 32.71 93 GLY A CA 1
ATOM 668 C C . GLY A 1 103 ? 30.303 -3.094 46.643 1.00 32.96 93 GLY A C 1
ATOM 669 O O . GLY A 1 103 ? 29.881 -1.948 46.573 1.00 33.98 93 GLY A O 1
ATOM 670 N N . ILE A 1 104 ? 31.220 -3.562 45.816 1.00 32.75 94 ILE A N 1
ATOM 671 C CA . ILE A 1 104 ? 31.729 -2.736 44.743 1.00 33.02 94 ILE A CA 1
ATOM 672 C C . ILE A 1 104 ? 30.610 -2.261 43.810 1.00 32.97 94 ILE A C 1
ATOM 673 O O . ILE A 1 104 ? 30.769 -1.234 43.159 1.00 32.53 94 ILE A O 1
ATOM 678 N N . ALA A 1 105 ? 29.504 -3.011 43.734 1.00 31.43 95 ALA A N 1
ATOM 679 C CA . ALA A 1 105 ? 28.336 -2.535 42.972 1.00 32.87 95 ALA A CA 1
ATOM 680 C C . ALA A 1 105 ? 27.962 -1.106 43.379 1.00 33.37 95 ALA A C 1
ATOM 681 O O . ALA A 1 105 ? 27.421 -0.350 42.585 1.00 34.39 95 ALA A O 1
ATOM 683 N N . GLY A 1 106 ? 28.278 -0.717 44.614 1.00 34.62 96 GLY A N 1
ATOM 684 C CA . GLY A 1 106 ? 27.796 0.526 45.160 1.00 36.82 96 GLY A CA 1
ATOM 685 C C . GLY A 1 106 ? 28.451 1.725 44.525 1.00 37.95 96 GLY A C 1
ATOM 686 O O . GLY A 1 106 ? 27.915 2.829 44.574 1.00 37.57 96 GLY A O 1
ATOM 687 N N . LEU A 1 107 ? 29.580 1.499 43.851 1.00 37.49 97 LEU A N 1
ATOM 688 C CA . LEU A 1 107 ? 30.214 2.595 43.123 1.00 39.01 97 LEU A CA 1
ATOM 689 C C . LEU A 1 107 ? 29.285 3.095 41.976 1.00 39.19 97 LEU A C 1
ATOM 690 O O . LEU A 1 107 ? 29.464 4.199 41.490 1.00 38.54 97 LEU A O 1
ATOM 695 N N . PHE A 1 108 ? 28.344 2.242 41.566 1.00 36.49 98 PHE A N 1
ATOM 696 C CA . PHE A 1 108 ? 27.367 2.534 40.526 1.00 37.34 98 PHE A CA 1
ATOM 697 C C . PHE A 1 108 ? 26.001 2.979 41.034 1.00 38.15 98 PHE A C 1
ATOM 698 O O . PHE A 1 108 ? 25.076 3.032 40.256 1.00 37.83 98 PHE A O 1
ATOM 706 N N . ARG A 1 109 ? 25.887 3.252 42.336 1.00 38.76 99 ARG A N 1
ATOM 707 C CA . ARG A 1 109 ? 24.681 3.826 42.879 1.00 40.79 99 ARG A CA 1
ATOM 708 C C . ARG A 1 109 ? 24.204 5.070 42.103 1.00 41.73 99 ARG A C 1
ATOM 709 O O . ARG A 1 109 ? 25.003 5.979 41.776 1.00 41.98 99 ARG A O 1
ATOM 717 N N . GLN A 1 110 ? 22.901 5.125 41.858 1.00 41.59 100 GLN A N 1
ATOM 718 C CA . GLN A 1 110 ? 22.295 6.332 41.247 1.00 43.68 100 GLN A CA 1
ATOM 719 C C . GLN A 1 110 ? 21.609 7.080 42.322 1.00 45.35 100 GLN A C 1
ATOM 720 O O . GLN A 1 110 ? 20.775 6.505 43.044 1.00 45.79 100 GLN A O 1
ATOM 726 N N . LYS A 1 111 ? 21.989 8.348 42.480 1.00 46.56 101 LYS A N 1
ATOM 727 C CA . LYS A 1 111 ? 21.454 9.161 43.539 1.00 49.28 101 LYS A CA 1
ATOM 728 C C . LYS A 1 111 ? 20.229 9.976 43.116 1.00 51.24 101 LYS A C 1
ATOM 729 O O . LYS A 1 111 ? 19.500 10.449 43.970 1.00 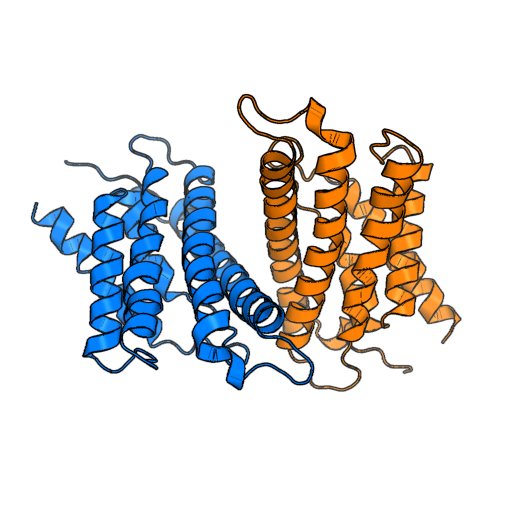53.14 101 LYS A O 1
ATOM 735 N N . THR A 1 112 ? 20.027 10.175 41.820 1.00 50.63 102 THR A N 1
ATOM 736 C CA . THR A 1 112 ? 19.019 11.114 41.362 1.00 54.00 102 THR A CA 1
ATOM 737 C C . THR A 1 112 ? 18.300 10.541 40.165 1.00 51.98 102 THR A C 1
ATOM 738 O O . THR A 1 112 ? 18.839 9.742 39.405 1.00 49.97 102 THR A O 1
ATOM 742 N N . ALA A 1 113 ? 17.080 11.009 39.994 1.00 51.96 103 ALA A N 1
ATOM 743 C CA . ALA A 1 113 ? 16.231 10.598 38.911 1.00 51.45 103 ALA A CA 1
ATOM 744 C C . ALA A 1 113 ? 16.812 11.083 37.585 1.00 51.21 103 ALA A C 1
ATOM 745 O O . ALA A 1 113 ? 17.493 12.085 37.526 1.00 51.40 103 ALA A O 1
ATOM 747 N N . PRO A 1 114 ? 16.517 10.393 36.503 1.00 51.78 104 PRO A N 1
ATOM 748 C CA . PRO A 1 114 ? 15.799 9.134 36.423 1.00 52.15 104 PRO A CA 1
ATOM 749 C C . PRO A 1 114 ? 16.750 7.981 36.602 1.00 51.03 104 PRO A C 1
ATOM 750 O O . PRO A 1 114 ? 17.930 8.110 36.247 1.00 50.79 104 PRO A O 1
ATOM 754 N N . LEU A 1 115 ? 16.231 6.866 37.121 1.00 52.71 105 LEU A N 1
ATOM 755 C CA . LEU A 1 115 ? 16.964 5.591 37.180 1.00 50.78 105 LEU A CA 1
ATOM 756 C C . LEU A 1 115 ? 17.198 5.054 35.789 1.00 51.50 105 LEU A C 1
ATOM 757 O O . LEU A 1 115 ? 16.259 4.915 35.015 1.00 54.34 105 LEU A O 1
ATOM 762 N N . LYS A 1 116 ? 18.451 4.771 35.476 1.00 50.80 106 LYS A N 1
ATOM 763 C CA . LYS A 1 116 ? 18.844 4.146 34.243 1.00 50.49 106 LYS A CA 1
ATOM 764 C C . LYS A 1 116 ? 19.163 2.693 34.562 1.00 48.62 106 LYS A C 1
ATOM 765 O O . LYS A 1 116 ? 19.666 2.363 35.661 1.00 47.38 106 LYS A O 1
ATOM 771 N N . LEU A 1 117 ? 18.918 1.826 33.593 1.00 48.25 107 LEU A N 1
ATOM 772 C CA . LEU A 1 117 ? 19.240 0.417 33.728 1.00 46.64 107 LEU A CA 1
ATOM 773 C C . LEU A 1 117 ? 20.747 0.111 33.597 1.00 44.93 107 LEU A C 1
ATOM 774 O O . LEU A 1 117 ? 21.293 -0.786 34.300 1.00 43.96 107 LEU A O 1
ATOM 779 N N . ALA A 1 118 ? 21.456 0.846 32.741 1.00 44.41 108 ALA A N 1
ATOM 780 C CA . ALA A 1 118 ? 22.858 0.546 32.500 1.00 43.00 108 ALA A CA 1
ATOM 781 C C . ALA A 1 118 ? 23.738 0.510 33.770 1.00 41.76 108 ALA A C 1
ATOM 782 O O . ALA A 1 118 ? 24.543 -0.399 33.912 1.00 41.39 108 ALA A O 1
ATOM 784 N N . PRO A 1 119 ? 23.639 1.518 34.660 1.00 42.40 109 PRO A N 1
ATOM 785 C CA . PRO A 1 119 ? 24.493 1.419 35.825 1.00 40.94 109 PRO A CA 1
ATOM 786 C C . PRO A 1 119 ? 24.228 0.191 36.655 1.00 39.11 109 PRO A C 1
ATOM 787 O O . PRO A 1 119 ? 25.191 -0.374 37.229 1.00 38.02 109 PRO A O 1
ATOM 791 N N . VAL A 1 120 ? 22.946 -0.190 36.747 1.00 38.75 110 VAL A N 1
ATOM 792 C CA . VAL A 1 120 ? 22.529 -1.375 37.462 1.00 37.95 110 VAL A CA 1
ATOM 793 C C . VAL A 1 120 ? 23.215 -2.590 36.899 1.00 36.57 110 VAL A C 1
ATOM 794 O O . VAL A 1 120 ? 23.819 -3.357 37.647 1.00 35.02 110 VAL A O 1
ATOM 798 N N . LEU A 1 121 ? 23.176 -2.738 35.577 1.00 36.29 111 LEU A N 1
ATOM 799 C CA . LEU A 1 121 ? 23.865 -3.811 34.929 1.00 35.17 111 LEU A CA 1
ATOM 800 C C . LEU A 1 121 ? 25.387 -3.814 35.058 1.00 33.95 111 LEU A C 1
ATOM 801 O O . LEU A 1 121 ? 25.959 -4.874 35.242 1.00 32.09 111 LEU A O 1
ATOM 806 N N . LEU A 1 122 ? 26.033 -2.660 34.876 1.00 34.92 112 LEU A N 1
ATOM 807 C CA . LEU A 1 122 ? 27.502 -2.559 35.033 1.00 34.65 112 LEU A CA 1
ATOM 808 C C . LEU A 1 122 ? 27.917 -2.886 36.479 1.00 33.15 112 LEU A C 1
ATOM 809 O O . LEU A 1 122 ? 28.829 -3.662 36.713 1.00 33.32 112 LEU A O 1
ATOM 814 N N . GLY A 1 123 ? 27.267 -2.279 37.445 1.00 32.86 113 GLY A N 1
ATOM 815 C CA . GLY A 1 123 ? 27.535 -2.610 38.860 1.00 33.43 113 GLY A CA 1
ATOM 816 C C . GLY A 1 123 ? 27.499 -4.095 39.157 1.00 32.55 113 GLY A C 1
ATOM 817 O O . GLY A 1 123 ? 28.432 -4.649 39.757 1.00 32.15 113 GLY A O 1
ATOM 818 N N . THR A 1 124 ? 26.452 -4.751 38.657 1.00 32.55 114 THR A N 1
ATOM 819 C CA . THR A 1 124 ? 26.222 -6.144 38.867 1.00 32.14 114 THR A CA 1
ATOM 820 C C . THR A 1 124 ? 27.344 -6.945 38.203 1.00 31.11 114 THR A C 1
ATOM 821 O O . THR A 1 124 ? 27.938 -7.824 38.806 1.00 29.56 114 THR A O 1
ATOM 825 N N . PHE A 1 125 ? 27.652 -6.581 36.959 1.00 32.49 115 PHE A N 1
ATOM 826 C CA . PHE A 1 125 ? 28.710 -7.257 36.171 1.00 30.29 115 PHE A CA 1
ATOM 827 C C . PHE A 1 125 ? 29.991 -7.248 36.913 1.00 30.06 115 PHE A C 1
ATOM 828 O O . PHE A 1 125 ? 30.616 -8.320 37.147 1.00 30.28 115 PHE A O 1
ATOM 836 N N . VAL A 1 126 ? 30.397 -6.055 37.317 1.00 30.54 116 VAL A N 1
ATOM 837 C CA . VAL A 1 126 ? 31.658 -5.868 38.019 1.00 30.28 116 VAL A CA 1
ATOM 838 C C . VAL A 1 126 ? 31.726 -6.593 39.380 1.00 29.21 116 VAL A C 1
ATOM 839 O O . VAL A 1 126 ? 32.769 -7.218 39.731 1.00 27.40 116 VAL A O 1
ATOM 843 N N . ALA A 1 127 ? 30.643 -6.521 40.130 1.00 28.19 117 ALA A N 1
ATOM 844 C CA . ALA A 1 127 ? 30.569 -7.122 41.503 1.00 27.84 117 ALA A CA 1
ATOM 845 C C . ALA A 1 127 ? 30.585 -8.632 41.473 1.00 27.39 117 ALA A C 1
ATOM 846 O O . ALA A 1 127 ? 31.315 -9.274 42.232 1.00 28.03 117 ALA A O 1
ATOM 848 N N . VAL A 1 128 ? 29.837 -9.217 40.549 1.00 29.15 118 VAL A N 1
ATOM 849 C CA . VAL A 1 128 ? 29.811 -10.652 40.419 1.00 29.36 118 VAL A CA 1
ATOM 850 C C . VAL A 1 128 ? 31.145 -11.187 39.867 1.00 29.72 118 VAL A C 1
ATOM 851 O O . VAL A 1 128 ? 31.629 -12.207 40.356 1.00 27.78 118 VAL A O 1
ATOM 855 N N . LEU A 1 129 ? 31.734 -10.469 38.900 1.00 31.75 119 LEU A N 1
ATOM 856 C CA . LEU A 1 129 ? 33.080 -10.797 38.365 1.00 32.11 119 LEU A CA 1
ATOM 857 C C . LEU A 1 129 ? 34.117 -10.732 39.447 1.00 30.81 119 LEU A C 1
ATOM 858 O O . LEU A 1 129 ? 35.014 -11.594 39.552 1.00 32.57 119 LEU A O 1
ATOM 863 N N . LEU A 1 130 ? 34.045 -9.716 40.273 1.00 29.97 120 LEU A N 1
ATOM 864 C CA . LEU A 1 130 ? 34.990 -9.625 41.376 1.00 31.14 120 LEU A CA 1
ATOM 865 C C . LEU A 1 130 ? 34.825 -10.767 42.375 1.00 29.94 120 LEU A C 1
ATOM 866 O O . LEU A 1 130 ? 35.825 -11.388 42.777 1.00 30.18 120 LEU A O 1
ATOM 871 N N . LYS A 1 131 ? 33.589 -11.048 42.794 1.00 29.31 121 LYS A N 1
ATOM 872 C CA . LYS A 1 131 ? 33.350 -12.148 43.723 1.00 29.09 121 LYS A CA 1
ATOM 873 C C . LYS A 1 131 ? 33.929 -13.486 43.160 1.00 29.28 121 LYS A C 1
ATOM 874 O O . LYS A 1 131 ? 34.655 -14.191 43.862 1.00 27.40 121 LYS A O 1
ATOM 880 N N . TYR A 1 132 ? 33.589 -13.813 41.897 1.00 27.50 122 TYR A N 1
ATOM 881 C CA . TYR A 1 132 ? 34.034 -15.052 41.317 1.00 28.76 122 TYR A CA 1
ATOM 882 C C . TYR A 1 132 ? 35.543 -15.046 40.969 1.00 29.74 122 TYR A C 1
ATOM 883 O O . TYR A 1 132 ? 36.193 -16.108 40.856 1.00 30.80 122 TYR A O 1
ATOM 892 N N . PHE A 1 133 ? 36.142 -13.856 40.867 1.00 29.66 123 PHE A N 1
ATOM 893 C CA . PHE A 1 133 ? 37.594 -13.810 40.798 1.00 28.08 123 PHE A CA 1
ATOM 894 C C . PHE A 1 133 ? 38.162 -14.357 42.093 1.00 29.14 123 PHE A C 1
ATOM 895 O O . PHE A 1 133 ? 39.137 -15.131 42.057 1.00 29.53 123 PHE A O 1
ATOM 903 N N . PHE A 1 134 ? 37.595 -13.982 43.233 1.00 28.52 124 PHE A N 1
ATOM 904 C CA . PHE A 1 134 ? 38.137 -14.477 44.502 1.00 30.34 124 PHE A CA 1
ATOM 905 C C . PHE A 1 134 ? 37.887 -15.993 44.636 1.00 30.77 124 PHE A C 1
ATOM 906 O O . PHE A 1 134 ? 38.752 -16.741 45.102 1.00 30.89 124 PHE A O 1
ATOM 914 N N . HIS A 1 135 ? 36.737 -16.469 44.176 1.00 28.68 125 HIS A N 1
ATOM 915 C CA . HIS A 1 135 ? 36.506 -17.908 44.144 1.00 28.79 125 HIS A CA 1
ATOM 916 C C . HIS A 1 135 ? 37.478 -18.638 43.213 1.00 29.37 125 HIS A C 1
ATOM 917 O O . HIS A 1 135 ? 37.951 -19.706 43.547 1.00 29.99 125 HIS A O 1
ATOM 924 N N . PHE A 1 136 ? 37.812 -18.030 42.063 1.00 30.07 126 PHE A N 1
ATOM 925 C CA . PHE A 1 136 ? 38.817 -18.569 41.150 1.00 29.73 126 PHE A CA 1
ATOM 926 C C . PHE A 1 136 ? 40.153 -18.721 41.822 1.00 30.59 126 PHE A C 1
ATOM 927 O O . PHE A 1 136 ? 40.763 -19.798 41.745 1.00 30.85 126 PHE A O 1
ATOM 935 N N . ILE A 1 137 ? 40.616 -17.673 42.501 1.00 31.11 127 ILE A N 1
ATOM 936 C CA . ILE A 1 137 ? 41.881 -17.753 43.236 1.00 32.81 127 ILE A CA 1
ATOM 937 C C . ILE A 1 137 ? 41.857 -18.892 44.281 1.00 33.33 127 ILE A C 1
ATOM 938 O O . ILE A 1 137 ? 42.787 -19.745 44.343 1.00 33.14 127 ILE A O 1
ATOM 943 N N . ALA A 1 138 ? 40.789 -18.924 45.067 1.00 32.63 128 ALA A N 1
ATOM 944 C CA . ALA A 1 138 ? 40.581 -19.986 46.059 1.00 33.76 128 ALA A CA 1
ATOM 945 C C . ALA A 1 138 ? 40.543 -21.389 45.410 1.00 34.28 128 ALA A C 1
ATOM 946 O O . ALA A 1 138 ? 41.053 -22.361 45.979 1.00 34.58 128 ALA A O 1
ATOM 948 N N . GLY A 1 139 ? 39.970 -21.474 44.222 1.00 33.84 129 GLY A N 1
ATOM 949 C CA . GLY A 1 139 ? 39.852 -22.766 43.522 1.00 34.12 129 GLY A CA 1
ATOM 950 C C . GLY A 1 139 ? 41.214 -23.327 43.227 1.00 35.40 129 GLY A C 1
ATOM 951 O O . GLY A 1 139 ? 41.447 -24.527 43.397 1.00 37.78 129 GLY A O 1
ATOM 952 N N . ILE A 1 140 ? 42.123 -22.454 42.788 1.00 35.04 130 ILE A N 1
ATOM 953 C CA . ILE A 1 140 ? 43.516 -22.840 42.485 1.00 35.38 130 ILE A CA 1
ATOM 954 C C . ILE A 1 140 ? 44.224 -23.302 43.726 1.00 37.33 130 ILE A C 1
ATOM 955 O O . ILE A 1 140 ? 44.879 -24.341 43.713 1.00 37.13 130 ILE A O 1
ATOM 960 N N . ILE A 1 141 ? 44.094 -22.533 44.800 1.00 36.74 131 ILE A N 1
ATOM 961 C CA . ILE A 1 141 ? 44.794 -22.857 46.047 1.00 38.61 131 ILE A CA 1
ATOM 962 C C . ILE A 1 141 ? 44.248 -24.064 46.830 1.00 39.01 131 ILE A C 1
ATOM 963 O O . ILE A 1 141 ? 45.032 -24.878 47.342 1.00 41.61 131 ILE A O 1
ATOM 968 N N . PHE A 1 142 ? 42.931 -24.201 46.917 1.00 37.48 132 PHE A N 1
ATOM 969 C CA . PHE A 1 142 ? 42.303 -25.061 47.916 1.00 38.83 132 PHE A CA 1
ATOM 970 C C . PHE A 1 142 ? 41.462 -26.213 47.393 1.00 38.55 132 PHE A C 1
ATOM 971 O O . PHE A 1 142 ? 41.118 -27.101 48.155 1.00 39.98 132 PHE A O 1
ATOM 979 N N . TRP A 1 143 ? 41.155 -26.236 46.108 1.00 37.28 133 TRP A N 1
ATOM 980 C CA . TRP A 1 143 ? 40.146 -27.158 45.609 1.00 37.31 133 TRP A CA 1
ATOM 981 C C . TRP A 1 143 ? 40.647 -28.012 44.502 1.00 37.61 133 TRP A C 1
ATOM 982 O O . TRP A 1 143 ? 39.858 -28.751 43.931 1.00 38.94 133 TRP A O 1
ATOM 993 N N . SER A 1 144 ? 41.926 -27.888 44.141 1.00 38.17 134 SER A N 1
ATOM 994 C CA . SER A 1 144 ? 42.457 -28.570 42.971 1.00 39.31 134 SER A CA 1
ATOM 995 C C . SER A 1 144 ? 42.484 -30.094 43.087 1.00 41.64 134 SER A C 1
ATOM 996 O O . SER A 1 144 ? 42.608 -30.742 42.084 1.00 39.96 134 SER A O 1
ATOM 999 N N . GLN A 1 145 ? 42.378 -30.655 44.291 1.00 44.37 135 GLN A N 1
ATOM 1000 C CA . GLN A 1 145 ? 42.243 -32.118 44.429 1.00 47.75 135 GLN A CA 1
ATOM 1001 C C . GLN A 1 145 ? 40.995 -32.689 43.741 1.00 48.16 135 GLN A C 1
ATOM 1002 O O . GLN A 1 145 ? 40.945 -33.900 43.536 1.00 49.70 135 GLN A O 1
ATOM 1008 N N . TYR A 1 146 ? 40.000 -31.827 43.433 1.00 46.10 136 TYR A N 1
ATOM 1009 C CA . TYR A 1 146 ? 38.763 -32.218 42.723 1.00 45.92 136 TYR A CA 1
ATOM 1010 C C . TYR A 1 146 ? 38.808 -32.003 41.219 1.00 45.09 136 TYR A C 1
ATOM 1011 O O . TYR A 1 146 ? 37.846 -32.283 40.540 1.00 46.03 136 TYR A O 1
ATOM 1020 N N . ALA A 1 147 ? 39.924 -31.528 40.667 1.00 44.85 137 ALA A N 1
ATOM 1021 C CA . ALA A 1 147 ? 39.951 -31.168 39.275 1.00 42.96 137 ALA A CA 1
ATOM 1022 C C . ALA A 1 147 ? 39.628 -32.372 38.380 1.00 45.19 137 ALA A C 1
ATOM 1023 O O . ALA A 1 147 ? 40.090 -33.504 38.609 1.00 46.59 137 ALA A O 1
ATOM 1025 N N . TRP A 1 148 ? 38.864 -32.112 37.322 1.00 43.62 138 TRP A N 1
ATOM 1026 C CA . TRP A 1 148 ? 38.516 -33.159 36.395 1.00 43.57 138 TRP A CA 1
ATOM 1027 C C . TRP A 1 148 ? 39.754 -33.761 35.755 1.00 44.28 138 TRP A C 1
ATOM 1028 O O . TRP A 1 148 ? 40.813 -33.112 35.566 1.00 41.94 138 TRP A O 1
ATOM 1039 N N . LYS A 1 149 ? 39.554 -34.990 35.304 1.00 47.38 139 LYS A N 1
ATOM 1040 C CA . LYS A 1 149 ? 40.595 -35.811 34.758 1.00 48.27 139 LYS A CA 1
ATOM 1041 C C . LYS A 1 149 ? 41.266 -35.050 33.668 1.00 47.21 139 LYS A C 1
ATOM 1042 O O . LYS A 1 149 ? 40.600 -34.494 32.774 1.00 47.68 139 LYS A O 1
ATOM 1048 N N . GLY A 1 150 ? 42.589 -34.927 33.766 1.00 46.83 140 GLY A N 1
ATOM 1049 C CA . GLY A 1 150 ? 43.365 -34.173 32.783 1.00 44.96 140 GLY A CA 1
ATOM 1050 C C . GLY A 1 150 ? 43.374 -32.669 32.944 1.00 42.99 140 GLY A C 1
ATOM 1051 O O . GLY A 1 150 ? 44.054 -31.979 32.182 1.00 43.00 140 GLY A O 1
ATOM 1052 N N . TRP A 1 151 ? 42.635 -32.112 33.907 1.00 41.93 141 TRP A N 1
ATOM 1053 C CA . TRP A 1 151 ? 42.654 -30.644 34.083 1.00 39.41 141 TRP A CA 1
ATOM 1054 C C . TRP A 1 151 ? 43.612 -30.197 35.169 1.00 38.78 141 TRP A C 1
ATOM 1055 O O . TRP A 1 151 ? 43.542 -30.680 36.314 1.00 39.66 141 TRP A O 1
ATOM 1066 N N . GLY A 1 152 ? 44.455 -29.225 34.832 1.00 37.65 142 GLY A N 1
ATOM 1067 C CA . GLY A 1 152 ? 45.319 -28.558 35.828 1.00 38.23 142 GLY A CA 1
ATOM 1068 C C . GLY A 1 152 ? 44.496 -27.630 36.760 1.00 37.40 142 GLY A C 1
ATOM 1069 O O . GLY A 1 152 ? 43.303 -27.322 36.523 1.00 35.30 142 GLY A O 1
ATOM 1070 N N . ALA A 1 153 ? 45.146 -27.185 37.808 1.00 37.13 143 ALA A N 1
ATOM 1071 C CA . ALA A 1 153 ? 44.515 -26.399 38.884 1.00 37.23 143 ALA A CA 1
ATOM 1072 C C . ALA A 1 153 ? 43.875 -25.101 38.346 1.00 35.00 143 ALA A C 1
ATOM 1073 O O . ALA A 1 153 ? 42.725 -24.749 38.704 1.00 33.70 143 ALA A O 1
ATOM 1075 N N . VAL A 1 154 ? 44.596 -24.435 37.441 1.00 33.64 144 VAL A N 1
ATOM 1076 C CA . VAL A 1 154 ? 44.185 -23.155 36.946 1.00 33.48 144 VAL A CA 1
ATOM 1077 C C . VAL A 1 154 ? 42.992 -23.320 36.007 1.00 32.59 144 VAL A C 1
ATOM 1078 O O . VAL A 1 154 ? 41.958 -22.614 36.122 1.00 30.10 144 VAL A O 1
ATOM 1082 N N . ALA A 1 155 ? 43.136 -24.277 35.103 1.00 31.59 145 ALA A N 1
ATOM 1083 C CA . ALA A 1 155 ? 42.104 -24.571 34.113 1.00 31.20 145 ALA A CA 1
ATOM 1084 C C . ALA A 1 155 ? 40.756 -25.004 34.783 1.00 31.05 145 ALA A C 1
ATOM 1085 O O . ALA A 1 155 ? 39.691 -24.455 34.489 1.00 31.04 145 ALA A O 1
ATOM 1087 N N . TYR A 1 156 ? 40.826 -25.946 35.694 1.00 31.35 146 TYR A N 1
ATOM 1088 C CA . TYR A 1 156 ? 39.680 -26.420 36.450 1.00 31.43 146 TYR A CA 1
ATOM 1089 C C . TYR A 1 156 ? 38.986 -25.265 37.191 1.00 30.64 146 TYR A C 1
ATOM 1090 O O . TYR A 1 156 ? 37.778 -25.168 37.102 1.00 29.01 146 TYR A O 1
ATOM 1099 N N . SER A 1 157 ? 39.759 -24.414 37.892 1.00 30.67 147 SER A N 1
ATOM 1100 C CA . SER A 1 157 ? 39.184 -23.327 38.682 1.00 31.25 147 SER A CA 1
ATOM 1101 C C . SER A 1 157 ? 38.565 -22.282 37.792 1.00 29.66 147 SER A C 1
ATOM 1102 O O . SER A 1 157 ? 37.494 -21.775 38.079 1.00 29.98 147 SER A O 1
ATOM 1105 N N . LEU A 1 158 ? 39.229 -21.997 36.678 1.00 30.32 148 LEU A N 1
ATOM 1106 C CA . LEU A 1 158 ? 38.720 -21.028 35.710 1.00 29.63 148 LEU A CA 1
ATOM 1107 C C . LEU A 1 158 ? 37.404 -21.496 35.159 1.00 29.01 148 LEU A C 1
ATOM 1108 O O . LEU A 1 158 ? 36.423 -20.676 35.011 1.00 29.57 148 LEU A O 1
ATOM 1113 N N . ALA A 1 159 ? 37.316 -22.778 34.857 1.00 28.63 149 ALA A N 1
ATOM 1114 C CA . ALA A 1 159 ? 36.009 -23.306 34.327 1.00 28.70 149 ALA A CA 1
ATOM 1115 C C . ALA A 1 159 ? 34.929 -23.236 35.364 1.00 28.81 149 ALA A C 1
ATOM 1116 O O . ALA A 1 159 ? 33.833 -22.672 35.130 1.00 29.34 149 ALA A O 1
ATOM 1118 N N . VAL A 1 160 ? 35.183 -23.833 36.510 1.00 28.96 150 VAL A N 1
ATOM 1119 C CA . VAL A 1 160 ? 34.154 -23.903 37.487 1.00 29.37 150 VAL A CA 1
ATOM 1120 C C . VAL A 1 160 ? 33.673 -22.524 37.904 1.00 28.73 150 VAL A C 1
ATOM 1121 O O . VAL A 1 160 ? 32.485 -22.254 37.925 1.00 29.61 150 VAL A O 1
ATOM 1125 N N . ASN A 1 161 ? 34.594 -21.652 38.267 1.00 28.42 151 ASN A N 1
ATOM 1126 C CA . ASN A 1 161 ? 34.243 -20.399 38.817 1.00 29.15 151 ASN A CA 1
ATOM 1127 C C . ASN A 1 161 ? 33.844 -19.394 37.715 1.00 28.02 151 ASN A C 1
ATOM 1128 O O . ASN A 1 161 ? 33.052 -18.538 37.949 1.00 27.95 151 ASN A O 1
ATOM 1133 N N . GLY A 1 162 ? 34.443 -19.501 36.543 1.00 27.87 152 GLY A N 1
ATOM 1134 C CA . GLY A 1 162 ? 34.024 -18.725 35.394 1.00 26.77 152 GLY A CA 1
ATOM 1135 C C . GLY A 1 162 ? 32.589 -19.031 35.053 1.00 26.63 152 GLY A C 1
ATOM 1136 O O . GLY A 1 162 ? 31.760 -18.110 34.876 1.00 25.79 152 GLY A O 1
ATOM 1137 N N . ILE A 1 163 ? 32.286 -20.309 34.940 1.00 26.77 153 ILE A N 1
ATOM 1138 C CA . ILE A 1 163 ? 30.906 -20.679 34.604 1.00 26.89 153 ILE A CA 1
ATOM 1139 C C . ILE A 1 163 ? 29.913 -20.223 35.680 1.00 27.43 153 ILE A C 1
ATOM 1140 O O . ILE A 1 163 ? 28.838 -19.610 35.381 1.00 26.72 153 ILE A O 1
ATOM 1145 N N . SER A 1 164 ? 30.220 -20.511 36.938 1.00 26.67 154 SER A N 1
ATOM 1146 C CA . SER A 1 164 ? 29.355 -20.034 37.989 1.00 28.00 154 SER A CA 1
ATOM 1147 C C . SER A 1 164 ? 29.165 -18.546 37.991 1.00 27.45 154 SER A C 1
ATOM 1148 O O . SER A 1 164 ? 28.065 -18.064 38.269 1.00 27.02 154 SER A O 1
ATOM 1151 N N . GLY A 1 165 ? 30.254 -17.819 37.725 1.00 27.14 155 GLY A N 1
ATOM 1152 C CA . GLY A 1 165 ? 30.189 -16.390 37.727 1.00 27.80 155 GLY A CA 1
ATOM 1153 C C . GLY A 1 165 ? 29.305 -15.877 36.600 1.00 27.26 155 GLY A C 1
ATOM 1154 O O . GLY A 1 165 ? 28.538 -14.970 36.820 1.00 27.99 155 GLY A O 1
ATOM 1155 N N . ILE A 1 166 ? 29.391 -16.499 35.418 1.00 26.25 156 ILE A N 1
ATOM 1156 C CA . ILE A 1 166 ? 28.482 -16.147 34.318 1.00 26.30 156 ILE A CA 1
ATOM 1157 C C . ILE A 1 166 ? 27.044 -16.446 34.627 1.00 27.41 156 ILE A C 1
ATOM 1158 O O . ILE A 1 166 ? 26.145 -15.600 34.365 1.00 27.37 156 ILE A O 1
ATOM 1163 N N . LEU A 1 167 ? 26.784 -17.632 35.160 1.00 26.63 157 LEU A N 1
ATOM 1164 C CA . LEU A 1 167 ? 25.396 -17.985 35.493 1.00 26.48 157 LEU A CA 1
ATOM 1165 C C . LEU A 1 167 ? 24.803 -17.059 36.577 1.00 27.41 157 LEU A C 1
ATOM 1166 O O . LEU A 1 167 ? 23.653 -16.611 36.518 1.00 27.58 157 LEU A O 1
ATOM 1171 N N . THR A 1 168 ? 25.613 -16.771 37.588 1.00 28.44 158 THR A N 1
ATOM 1172 C CA . THR A 1 168 ? 25.209 -15.861 38.657 1.00 27.82 158 THR A CA 1
ATOM 1173 C C . THR A 1 168 ? 24.927 -14.492 38.123 1.00 27.59 158 THR A C 1
ATOM 1174 O O . THR A 1 168 ? 23.976 -13.847 38.552 1.00 27.78 158 THR A O 1
ATOM 1178 N N . ALA A 1 169 ? 25.749 -14.031 37.183 1.00 28.58 159 ALA A N 1
ATOM 1179 C CA . ALA A 1 169 ? 25.510 -12.737 36.545 1.00 28.32 159 ALA A CA 1
ATOM 1180 C C . ALA A 1 169 ? 24.199 -12.781 35.808 1.00 28.73 159 ALA A C 1
ATOM 1181 O O . ALA A 1 169 ? 23.348 -11.821 35.895 1.00 28.74 159 ALA A O 1
ATOM 1183 N N . ILE A 1 170 ? 23.998 -13.867 35.069 1.00 28.66 160 ILE A N 1
ATOM 1184 C CA . ILE A 1 170 ? 22.709 -14.021 34.328 1.00 28.47 160 ILE A CA 1
ATOM 1185 C C . ILE A 1 170 ? 21.540 -13.884 35.251 1.00 29.61 160 ILE A C 1
ATOM 1186 O O . ILE A 1 170 ? 20.627 -13.050 35.015 1.00 30.62 160 ILE A O 1
ATOM 1191 N N . ALA A 1 171 ? 21.534 -14.676 36.306 1.00 30.12 161 ALA A N 1
ATOM 1192 C CA . ALA A 1 171 ? 20.370 -14.680 37.222 1.00 31.98 161 ALA A CA 1
ATOM 1193 C C . ALA A 1 171 ? 20.142 -13.261 37.813 1.00 32.38 161 ALA A C 1
ATOM 1194 O O . ALA A 1 171 ? 19.001 -12.796 37.929 1.00 32.92 161 ALA A O 1
ATOM 1196 N N . ALA A 1 172 ? 21.240 -12.593 38.172 1.00 31.45 162 ALA A N 1
ATOM 1197 C CA . ALA A 1 172 ? 21.182 -11.242 38.749 1.00 32.18 162 ALA A CA 1
ATOM 1198 C C . ALA A 1 172 ? 20.642 -10.247 37.710 1.00 32.42 162 ALA A C 1
ATOM 1199 O O . ALA A 1 172 ? 19.709 -9.468 38.004 1.00 34.41 162 ALA A O 1
ATOM 1201 N N . PHE A 1 173 ? 21.119 -10.347 36.463 1.00 32.95 163 PHE A N 1
ATOM 1202 C CA . PHE A 1 173 ? 20.585 -9.507 35.401 1.00 33.57 163 PHE A CA 1
ATOM 1203 C C . PHE A 1 173 ? 19.121 -9.688 35.278 1.00 34.66 163 PHE A C 1
ATOM 1204 O O . PHE A 1 173 ? 18.384 -8.698 35.300 1.00 35.71 163 PHE A O 1
ATOM 1212 N N . VAL A 1 174 ? 18.662 -10.935 35.164 1.00 34.30 164 VAL A N 1
ATOM 1213 C CA . VAL A 1 174 ? 17.226 -11.140 34.979 1.00 36.79 164 VAL A CA 1
ATOM 1214 C C . VAL A 1 174 ? 16.384 -10.570 36.128 1.00 38.31 164 VAL A C 1
ATOM 1215 O O . VAL A 1 174 ? 15.373 -9.864 35.906 1.00 39.74 164 VAL A O 1
ATOM 1219 N N . ILE A 1 175 ? 16.772 -10.856 37.363 1.00 37.38 165 ILE A N 1
ATOM 1220 C CA . ILE A 1 175 ? 15.986 -10.385 38.491 1.00 39.41 165 ILE A CA 1
ATOM 1221 C C . ILE A 1 175 ? 15.986 -8.864 38.589 1.00 39.76 165 ILE A C 1
ATOM 1222 O O . ILE A 1 175 ? 14.916 -8.243 38.811 1.00 41.13 165 ILE A O 1
ATOM 1227 N N . LEU A 1 176 ? 17.175 -8.270 38.437 1.00 38.57 166 LEU A N 1
ATOM 1228 C CA . LEU A 1 176 ? 17.331 -6.859 38.598 1.00 40.01 166 LEU A CA 1
ATOM 1229 C C . LEU A 1 176 ? 16.646 -6.054 37.468 1.00 42.12 166 LEU A C 1
ATOM 1230 O O . LEU A 1 176 ? 16.159 -4.955 37.716 1.00 41.96 166 LEU A O 1
ATOM 1235 N N . ILE A 1 177 ? 16.600 -6.600 36.257 1.00 42.33 167 ILE A N 1
ATOM 1236 C CA . ILE A 1 177 ? 15.832 -5.961 35.154 1.00 43.91 167 ILE A CA 1
ATOM 1237 C C . ILE A 1 177 ? 14.354 -5.945 35.482 1.00 46.45 167 ILE A C 1
ATOM 1238 O O . ILE A 1 177 ? 13.605 -4.941 35.216 1.00 49.16 167 ILE A O 1
ATOM 1243 N N . ILE A 1 178 ? 13.901 -7.032 36.091 1.00 46.45 168 ILE A N 1
ATOM 1244 C CA . ILE A 1 178 ? 12.519 -7.104 36.498 1.00 48.52 168 ILE A CA 1
ATOM 1245 C C . ILE A 1 178 ? 12.256 -6.046 37.593 1.00 49.92 168 ILE A C 1
ATOM 1246 O O . ILE A 1 178 ? 11.261 -5.301 37.543 1.00 50.57 168 ILE A O 1
ATOM 1251 N N . PHE A 1 179 ? 13.152 -5.957 38.576 1.00 48.31 169 PHE A N 1
ATOM 1252 C CA . PHE A 1 179 ? 12.950 -4.980 39.639 1.00 49.73 169 PHE A CA 1
ATOM 1253 C C . PHE A 1 179 ? 13.002 -3.549 39.123 1.00 51.17 169 PHE A C 1
ATOM 1254 O O . PHE A 1 179 ? 12.233 -2.710 39.596 1.00 52.47 169 PHE A O 1
ATOM 1262 N N . VAL A 1 180 ? 13.891 -3.262 38.178 1.00 50.43 170 VAL A N 1
ATOM 1263 C CA . VAL A 1 180 ? 13.977 -1.921 37.629 1.00 52.34 170 VAL A CA 1
ATOM 1264 C C . VAL A 1 180 ? 12.637 -1.491 36.972 1.00 56.00 170 VAL A C 1
ATOM 1265 O O . VAL A 1 180 ? 12.077 -0.447 37.305 1.00 57.94 170 VAL A O 1
ATOM 1269 N N . LYS A 1 181 ? 12.115 -2.337 36.093 1.00 57.14 171 LYS A N 1
ATOM 1270 C CA . LYS A 1 181 ? 10.810 -2.131 35.455 1.00 60.32 171 LYS A CA 1
ATOM 1271 C C . LYS A 1 181 ? 9.619 -2.093 36.427 1.00 62.36 171 LYS A C 1
ATOM 1272 O O . LYS A 1 181 ? 8.753 -1.214 36.343 1.00 65.04 171 LYS A O 1
ATOM 1278 N N . LYS A 1 182 ? 9.581 -3.010 37.379 1.00 61.70 172 LYS A N 1
ATOM 1279 C CA . LYS A 1 182 ? 8.423 -3.136 38.258 1.00 63.95 172 LYS A CA 1
ATOM 1280 C C . LYS A 1 182 ? 8.552 -2.474 39.639 1.00 64.09 172 LYS A C 1
ATOM 1281 O O . LYS A 1 182 ? 7.540 -2.210 40.283 1.00 66.14 172 LYS A O 1
ATOM 1287 N N . PHE A 1 183 ? 9.771 -2.202 40.102 1.00 61.93 173 PHE A N 1
ATOM 1288 C CA . PHE A 1 183 ? 9.983 -1.599 41.427 1.00 62.33 173 PHE A CA 1
ATOM 1289 C C . PHE A 1 183 ? 11.159 -0.611 41.425 1.00 60.70 173 PHE A C 1
ATOM 1290 O O . PHE A 1 183 ? 12.078 -0.728 42.256 1.00 58.67 173 PHE A O 1
ATOM 1298 N N . PRO A 1 184 ? 11.139 0.373 40.504 1.00 60.96 174 PRO A N 1
ATOM 1299 C CA . PRO A 1 184 ? 12.285 1.290 40.388 1.00 60.00 174 PRO A CA 1
ATOM 1300 C C . PRO A 1 184 ? 12.608 2.068 41.688 1.00 59.96 174 PRO A C 1
ATOM 1301 O O . PRO A 1 184 ? 13.777 2.382 41.938 1.00 59.42 174 PRO A O 1
ATOM 1305 N N . LYS A 1 185 ? 11.603 2.297 42.531 1.00 61.15 175 LYS A N 1
ATOM 1306 C CA . LYS A 1 185 ? 11.804 2.943 43.839 1.00 61.51 175 LYS A CA 1
ATOM 1307 C C . LYS A 1 185 ? 12.881 2.259 44.669 1.00 58.40 175 LYS A C 1
ATOM 1308 O O . LYS A 1 185 ? 13.584 2.930 45.412 1.00 57.87 175 LYS A O 1
ATOM 1314 N N . LEU A 1 186 ? 13.022 0.939 44.529 1.00 56.63 176 LEU A N 1
ATOM 1315 C CA . LEU A 1 186 ? 14.069 0.185 45.256 1.00 54.33 176 LEU A CA 1
ATOM 1316 C C . LEU A 1 186 ? 15.480 0.723 45.069 1.00 52.15 176 LEU A C 1
ATOM 1317 O O . LEU A 1 186 ? 16.307 0.621 45.998 1.00 53.16 176 LEU A O 1
ATOM 1322 N N . PHE A 1 187 ? 15.777 1.255 43.884 1.00 50.03 177 PHE A N 1
ATOM 1323 C CA . PHE A 1 187 ? 17.155 1.590 43.518 1.00 47.27 177 PHE A CA 1
ATOM 1324 C C . PHE A 1 187 ? 17.680 2.984 43.876 1.00 48.21 177 PHE A C 1
ATOM 1325 O O . PHE A 1 187 ? 18.882 3.229 43.760 1.00 47.20 177 PHE A O 1
ATOM 1333 N N . ILE A 1 188 ? 16.795 3.890 44.274 1.00 50.06 178 ILE A N 1
ATOM 1334 C CA . ILE A 1 188 ? 17.172 5.277 44.595 1.00 52.06 178 ILE A CA 1
ATOM 1335 C C . ILE A 1 188 ? 16.684 5.564 46.014 1.00 53.48 178 ILE A C 1
ATOM 1336 O O . ILE A 1 188 ? 15.506 5.475 46.289 1.00 52.50 178 ILE A O 1
ATOM 1341 N N . HIS A 1 189 ? 17.618 5.821 46.931 1.00 54.04 179 HIS A N 1
ATOM 1342 C CA . HIS A 1 189 ? 17.237 6.187 48.296 1.00 55.62 179 HIS A CA 1
ATOM 1343 C C . HIS A 1 189 ? 16.758 7.634 48.293 1.00 59.04 179 HIS A C 1
ATOM 1344 O O . HIS A 1 189 ? 17.345 8.475 47.614 1.00 59.63 179 HIS A O 1
ATOM 1351 N N . SER A 1 190 ? 15.685 7.889 49.034 1.00 61.78 180 SER A N 1
ATOM 1352 C CA . SER A 1 190 ? 15.235 9.246 49.352 1.00 65.13 180 SER A CA 1
ATOM 1353 C C . SER A 1 190 ? 14.960 9.355 50.841 1.00 67.69 180 SER A C 1
ATOM 1354 O O . SER A 1 190 ? 14.398 8.431 51.437 1.00 66.99 180 SER A O 1
ATOM 1357 N N . ASN A 1 191 ? 15.314 10.495 51.432 1.00 70.83 181 ASN A N 1
ATOM 1358 C CA . ASN A 1 191 ? 14.781 10.840 52.734 1.00 74.23 181 ASN A CA 1
ATOM 1359 C C . ASN A 1 191 ? 13.418 11.338 52.346 1.00 77.13 181 ASN A C 1
ATOM 1360 O O . ASN A 1 191 ? 13.156 11.480 51.157 1.00 78.76 181 ASN A O 1
ATOM 1365 N N . TYR A 1 192 ? 12.545 11.570 53.310 1.00 79.46 182 TYR A N 1
ATOM 1366 C CA . TYR A 1 192 ? 11.191 12.114 53.058 1.00 82.11 182 TYR A CA 1
ATOM 1367 C C . TYR A 1 192 ? 10.158 11.000 52.898 1.00 81.69 182 TYR A C 1
ATOM 1368 O O . TYR A 1 192 ? 10.489 9.901 52.468 1.00 79.93 182 TYR A O 1
ATOM 1377 N N . PHE B 1 16 ? 24.307 -38.808 4.694 1.00 63.53 6 PHE B N 1
ATOM 1378 C CA . PHE B 1 16 ? 25.035 -38.440 5.937 1.00 63.17 6 PHE B CA 1
ATOM 1379 C C . PHE B 1 16 ? 25.974 -37.276 5.647 1.00 60.99 6 PHE B C 1
ATOM 1380 O O . PHE B 1 16 ? 25.894 -36.222 6.270 1.00 58.68 6 PHE B O 1
ATOM 1388 N N . ASN B 1 17 ? 26.877 -37.503 4.698 1.00 61.84 7 ASN B N 1
ATOM 1389 C CA . ASN B 1 17 ? 27.773 -36.461 4.201 1.00 60.53 7 ASN B CA 1
ATOM 1390 C C . ASN B 1 17 ? 26.995 -35.293 3.635 1.00 59.09 7 ASN B C 1
ATOM 1391 O O . ASN B 1 17 ? 27.364 -34.148 3.860 1.00 57.68 7 ASN B O 1
ATOM 1396 N N . VAL B 1 18 ? 25.899 -35.575 2.939 1.00 59.47 8 VAL B N 1
ATOM 1397 C CA . VAL B 1 18 ? 25.100 -34.499 2.356 1.00 59.01 8 VAL B CA 1
ATOM 1398 C C . VAL B 1 18 ? 24.434 -33.636 3.454 1.00 57.02 8 VAL B C 1
ATOM 1399 O O . VAL B 1 18 ? 24.482 -32.398 3.388 1.00 55.00 8 VAL B O 1
ATOM 1403 N N . ARG B 1 19 ? 23.820 -34.295 4.441 1.00 56.39 9 ARG B N 1
ATOM 1404 C CA . ARG B 1 19 ? 23.222 -33.619 5.607 1.00 55.19 9 ARG B CA 1
ATOM 1405 C C . ARG B 1 19 ? 24.275 -32.819 6.408 1.00 51.93 9 ARG B C 1
ATOM 1406 O O . ARG B 1 19 ? 24.011 -31.703 6.824 1.00 49.66 9 ARG B O 1
ATOM 1414 N N . LEU B 1 20 ? 25.446 -33.414 6.628 1.00 50.47 10 LEU B N 1
ATOM 1415 C CA . LEU B 1 20 ? 26.506 -32.776 7.395 1.00 48.40 10 LEU B CA 1
ATOM 1416 C C . LEU B 1 20 ? 27.003 -31.510 6.725 1.00 46.71 10 LEU B C 1
ATOM 1417 O O . LEU B 1 20 ? 27.025 -30.451 7.332 1.00 44.32 10 LEU B O 1
ATOM 1422 N N . LEU B 1 21 ? 27.407 -31.625 5.461 1.00 47.46 11 LEU B N 1
ATOM 1423 C CA . LEU B 1 21 ? 27.866 -30.452 4.715 1.00 47.33 11 LEU B CA 1
ATOM 1424 C C . LEU B 1 21 ? 26.793 -29.343 4.707 1.00 46.94 11 LEU B C 1
ATOM 1425 O O . LEU B 1 21 ? 27.129 -28.145 4.802 1.00 45.02 11 LEU B O 1
ATOM 1430 N N . THR B 1 22 ? 25.524 -29.741 4.550 1.00 46.99 12 THR B N 1
ATOM 1431 C CA . THR B 1 22 ? 24.405 -28.798 4.600 1.00 47.33 12 THR B CA 1
ATOM 1432 C C . THR B 1 22 ? 24.276 -28.110 5.976 1.00 45.62 12 THR B C 1
ATOM 1433 O O . THR B 1 22 ? 24.032 -26.905 6.050 1.00 45.17 12 THR B O 1
ATOM 1437 N N . GLU B 1 23 ? 24.420 -28.870 7.060 1.00 44.55 13 GLU B N 1
ATOM 1438 C CA . GLU B 1 23 ? 24.382 -28.279 8.394 1.00 43.36 13 GLU B CA 1
ATOM 1439 C C . GLU B 1 23 ? 25.511 -27.255 8.528 1.00 41.99 13 GLU B C 1
ATOM 1440 O O . GLU B 1 23 ? 25.289 -26.141 8.952 1.00 40.86 13 GLU B O 1
ATOM 1446 N N . ILE B 1 24 ? 26.708 -27.649 8.124 1.00 41.90 14 ILE B N 1
ATOM 1447 C CA . ILE B 1 24 ? 27.861 -26.765 8.173 1.00 40.95 14 ILE B CA 1
ATOM 1448 C C . ILE B 1 24 ? 27.568 -25.478 7.400 1.00 40.89 14 ILE B C 1
ATOM 1449 O O . ILE B 1 24 ? 27.673 -24.369 7.958 1.00 41.04 14 ILE B O 1
ATOM 1454 N N . ALA B 1 25 ? 27.137 -25.615 6.155 1.00 40.99 15 ALA B N 1
ATOM 1455 C CA . ALA B 1 25 ? 26.906 -24.444 5.332 1.00 41.74 15 ALA B CA 1
ATOM 1456 C C . ALA B 1 25 ? 25.836 -23.551 5.957 1.00 41.51 15 ALA B C 1
ATOM 1457 O O . ALA B 1 25 ? 26.014 -22.350 6.043 1.00 40.96 15 ALA B O 1
ATOM 1459 N N . PHE B 1 26 ? 24.741 -24.154 6.398 1.00 41.59 16 PHE B N 1
ATOM 1460 C CA . PHE B 1 26 ? 23.641 -23.416 7.013 1.00 42.94 16 PHE B CA 1
ATOM 1461 C C . PHE B 1 26 ? 24.055 -22.646 8.269 1.00 39.92 16 PHE B C 1
ATOM 1462 O O . PHE B 1 26 ? 23.603 -21.508 8.460 1.00 36.97 16 PHE B O 1
ATOM 1470 N N . MET B 1 27 ? 24.914 -23.242 9.114 1.00 37.91 17 MET B N 1
ATOM 1471 C CA . MET B 1 27 ? 25.234 -22.594 10.373 1.00 36.91 17 MET B CA 1
ATOM 1472 C C . MET B 1 27 ? 26.256 -21.439 10.147 1.00 35.74 17 MET B C 1
ATOM 1473 O O . MET B 1 27 ? 26.142 -20.406 10.792 1.00 32.97 17 MET B O 1
ATOM 1478 N N . ALA B 1 28 ? 27.199 -21.608 9.213 1.00 36.83 18 ALA B N 1
ATOM 1479 C CA . ALA B 1 28 ? 28.136 -20.521 8.835 1.00 36.09 18 ALA B CA 1
ATOM 1480 C C . ALA B 1 28 ? 27.379 -19.364 8.218 1.00 37.74 18 ALA B C 1
ATOM 1481 O O . ALA B 1 28 ? 27.623 -18.197 8.531 1.00 36.34 18 ALA B O 1
ATOM 1483 N N . ALA B 1 29 ? 26.448 -19.674 7.326 1.00 39.83 19 ALA B N 1
ATOM 1484 C CA . ALA B 1 29 ? 25.616 -18.621 6.745 1.00 41.61 19 ALA B CA 1
ATOM 1485 C C . ALA B 1 29 ? 24.784 -17.906 7.843 1.00 41.93 19 ALA B C 1
ATOM 1486 O O . ALA B 1 29 ? 24.658 -16.661 7.850 1.00 42.50 19 ALA B O 1
ATOM 1488 N N . LEU B 1 30 ? 24.244 -18.676 8.786 1.00 41.28 20 LEU B N 1
ATOM 1489 C CA . LEU B 1 30 ? 23.486 -18.076 9.907 1.00 40.46 20 LEU B CA 1
ATOM 1490 C C . LEU B 1 30 ? 24.416 -17.216 10.755 1.00 38.06 20 LEU B C 1
ATOM 1491 O O . LEU B 1 30 ? 24.076 -16.088 11.086 1.00 37.39 20 LEU B O 1
ATOM 1496 N N . ALA B 1 31 ? 25.581 -17.732 11.093 1.00 36.02 21 ALA B N 1
ATOM 1497 C CA . ALA B 1 31 ? 26.540 -16.914 11.830 1.00 36.89 21 ALA B CA 1
ATOM 1498 C C . ALA B 1 31 ? 26.780 -15.582 11.112 1.00 36.99 21 ALA B C 1
ATOM 1499 O O . ALA B 1 31 ? 26.776 -14.544 11.724 1.00 37.09 21 ALA B O 1
ATOM 1501 N N . PHE B 1 32 ? 26.944 -15.636 9.805 1.00 38.86 22 PHE B N 1
ATOM 1502 C CA . PHE B 1 32 ? 27.221 -14.450 9.035 1.00 40.24 22 PHE B CA 1
ATOM 1503 C C . PHE B 1 32 ? 26.047 -13.485 9.106 1.00 40.51 22 PHE B C 1
ATOM 1504 O O . PHE B 1 32 ? 26.236 -12.318 9.342 1.00 40.21 22 PHE B O 1
ATOM 1512 N N . ILE B 1 33 ? 24.832 -13.994 8.944 1.00 41.96 23 ILE B N 1
ATOM 1513 C CA . ILE B 1 33 ? 23.646 -13.165 8.913 1.00 43.67 23 ILE B CA 1
ATOM 1514 C C . ILE B 1 33 ? 23.431 -12.505 10.287 1.00 42.71 23 ILE B C 1
ATOM 1515 O O . ILE B 1 33 ? 23.023 -11.321 10.383 1.00 42.74 23 ILE B O 1
ATOM 1520 N N . ILE B 1 34 ? 23.728 -13.248 11.354 1.00 41.47 24 ILE B N 1
ATOM 1521 C CA . ILE B 1 34 ? 23.541 -12.695 12.715 1.00 40.85 24 ILE B CA 1
ATOM 1522 C C . ILE B 1 34 ? 24.568 -11.600 12.922 1.00 40.09 24 ILE B C 1
ATOM 1523 O O . ILE B 1 34 ? 24.280 -10.615 13.597 1.00 40.18 24 ILE B O 1
ATOM 1528 N N . SER B 1 35 ? 25.754 -11.752 12.340 1.00 40.38 25 SER B N 1
ATOM 1529 C CA . SER B 1 35 ? 26.822 -10.725 12.506 1.00 41.38 25 SER B CA 1
ATOM 1530 C C . SER B 1 35 ? 26.443 -9.384 11.841 1.00 43.83 25 SER B C 1
ATOM 1531 O O . SER B 1 35 ? 27.062 -8.365 12.100 1.00 45.17 25 SER B O 1
ATOM 1534 N N . LEU B 1 36 ? 25.434 -9.373 10.980 1.00 45.14 26 LEU B N 1
ATOM 1535 C CA . LEU B 1 36 ? 24.935 -8.093 10.450 1.00 47.74 26 LEU B CA 1
ATOM 1536 C C . LEU B 1 36 ? 24.220 -7.238 11.476 1.00 48.23 26 LEU B C 1
ATOM 1537 O O . LEU B 1 36 ? 24.103 -6.027 11.298 1.00 50.12 26 LEU B O 1
ATOM 1542 N N . ILE B 1 37 ? 23.766 -7.851 12.567 1.00 46.58 27 ILE B N 1
ATOM 1543 C CA . ILE B 1 37 ? 23.037 -7.135 13.592 1.00 46.36 27 ILE B CA 1
ATOM 1544 C C . ILE B 1 37 ? 24.042 -6.308 14.407 1.00 45.53 27 ILE B C 1
ATOM 1545 O O . ILE B 1 37 ? 25.086 -6.823 14.759 1.00 42.66 27 ILE B O 1
ATOM 1550 N N . PRO B 1 38 ? 23.724 -5.036 14.720 1.00 47.76 28 PRO B N 1
ATOM 1551 C CA . PRO B 1 38 ? 24.666 -4.228 15.503 1.00 47.13 28 PRO B CA 1
ATOM 1552 C C . PRO B 1 38 ? 24.833 -4.788 16.909 1.00 45.13 28 PRO B C 1
ATOM 1553 O O . PRO B 1 38 ? 23.847 -5.105 17.555 1.00 45.79 28 PRO B O 1
ATOM 1557 N N . ASN B 1 39 ? 26.080 -4.898 17.366 1.00 42.81 29 ASN B N 1
ATOM 1558 C CA . ASN B 1 39 ? 26.393 -5.606 18.606 1.00 40.66 29 ASN B CA 1
ATOM 1559 C C . ASN B 1 39 ?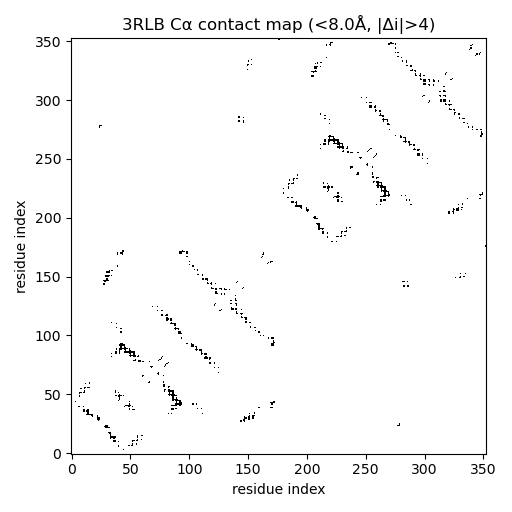 27.362 -4.827 19.517 1.00 39.52 29 ASN B C 1
ATOM 1560 O O . ASN B 1 39 ? 28.016 -5.416 20.394 1.00 38.10 29 ASN B O 1
ATOM 1565 N N . THR B 1 40 ? 27.458 -3.509 19.299 1.00 39.75 30 THR B N 1
ATOM 1566 C CA . THR B 1 40 ? 28.429 -2.690 20.036 1.00 39.42 30 THR B CA 1
ATOM 1567 C C . THR B 1 40 ? 27.940 -2.199 21.396 1.00 39.34 30 THR B C 1
ATOM 1568 O O . THR B 1 40 ? 26.897 -1.579 21.516 1.00 41.97 30 THR B O 1
ATOM 1572 N N . VAL B 1 41 ? 28.722 -2.443 22.426 1.00 38.74 31 VAL B N 1
ATOM 1573 C CA . VAL B 1 41 ? 28.403 -1.925 23.744 1.00 39.63 31 VAL B CA 1
ATOM 1574 C C . VAL B 1 41 ? 29.135 -0.609 23.916 1.00 42.04 31 VAL B C 1
ATOM 1575 O O . VAL B 1 41 ? 28.504 0.438 24.175 1.00 42.39 31 VAL B O 1
ATOM 1579 N N . TYR B 1 42 ? 30.451 -0.637 23.730 1.00 41.86 32 TYR B N 1
ATOM 1580 C CA . TYR B 1 42 ? 31.264 0.600 23.850 1.00 43.63 32 TYR B CA 1
ATOM 1581 C C . TYR B 1 42 ? 32.553 0.350 23.133 1.00 42.20 32 TYR B C 1
ATOM 1582 O O . TYR B 1 42 ? 33.296 -0.520 23.557 1.00 39.44 32 TYR B O 1
ATOM 1591 N N . GLY B 1 43 ? 32.793 1.072 22.047 1.00 44.06 33 GLY B N 1
ATOM 1592 C CA . GLY B 1 43 ? 34.021 0.933 21.214 1.00 44.30 33 GLY B CA 1
ATOM 1593 C C . GLY B 1 43 ? 34.094 -0.483 20.684 1.00 42.36 33 GLY B C 1
ATOM 1594 O O . GLY B 1 43 ? 33.116 -1.001 20.154 1.00 42.10 33 GLY B O 1
ATOM 1595 N N . TRP B 1 44 ? 35.204 -1.160 20.928 1.00 40.73 34 TRP B N 1
ATOM 1596 C CA . TRP B 1 44 ? 35.316 -2.549 20.527 1.00 39.41 34 TRP B CA 1
ATOM 1597 C C . TRP B 1 44 ? 34.850 -3.537 21.571 1.00 37.01 34 TRP B C 1
ATOM 1598 O O . TRP B 1 44 ? 35.144 -4.701 21.464 1.00 35.34 34 TRP B O 1
ATOM 1609 N N . ILE B 1 45 ? 34.160 -3.060 22.607 1.00 37.27 35 ILE B N 1
ATOM 1610 C CA . ILE B 1 45 ? 33.441 -3.945 23.514 1.00 35.52 35 ILE B CA 1
ATOM 1611 C C . ILE B 1 45 ? 32.110 -4.313 22.875 1.00 34.92 35 ILE B C 1
ATOM 1612 O O . ILE B 1 45 ? 31.243 -3.473 22.678 1.00 35.74 35 ILE B O 1
ATOM 1617 N N . ILE B 1 46 ? 32.009 -5.592 22.503 1.00 33.73 36 ILE B N 1
ATOM 1618 C CA . ILE B 1 46 ? 30.919 -6.101 21.717 1.00 32.43 36 ILE B CA 1
ATOM 1619 C C . ILE B 1 46 ? 30.297 -7.320 22.345 1.00 31.89 36 ILE B C 1
ATOM 1620 O O . ILE B 1 46 ? 30.872 -7.935 23.246 1.00 32.30 36 ILE B O 1
ATOM 1625 N N . VAL B 1 47 ? 29.105 -7.677 21.870 1.00 32.38 37 VAL B N 1
ATOM 1626 C CA . VAL B 1 47 ? 28.468 -8.947 22.272 1.00 30.38 37 VAL B CA 1
ATOM 1627 C C . VAL B 1 47 ? 28.391 -9.746 20.992 1.00 30.72 37 VAL B C 1
ATOM 1628 O O . VAL B 1 47 ? 27.610 -9.421 20.127 1.00 32.74 37 VAL B O 1
ATOM 1632 N N . GLU B 1 48 ? 29.219 -10.774 20.847 1.00 29.94 38 GLU B N 1
ATOM 1633 C CA . GLU B 1 48 ? 29.311 -11.463 19.559 1.00 30.49 38 GLU B CA 1
ATOM 1634 C C . GLU B 1 48 ? 28.359 -12.673 19.452 1.00 30.06 38 GLU B C 1
ATOM 1635 O O . GLU B 1 48 ? 28.784 -13.858 19.446 1.00 30.74 38 GLU B O 1
ATOM 1641 N N . ILE B 1 49 ? 27.071 -12.348 19.301 1.00 31.28 39 ILE B N 1
ATOM 1642 C CA . ILE B 1 49 ? 25.991 -13.297 19.189 1.00 31.94 39 ILE B CA 1
ATOM 1643 C C . ILE B 1 49 ? 26.156 -14.157 17.959 1.00 32.32 39 ILE B C 1
ATOM 1644 O O . ILE B 1 49 ? 25.597 -15.258 17.883 1.00 32.29 39 ILE B O 1
ATOM 1649 N N . ALA B 1 50 ? 26.950 -13.684 17.013 1.00 31.91 40 ALA B N 1
ATOM 1650 C CA . ALA B 1 50 ? 27.197 -14.485 15.806 1.00 32.90 40 ALA B CA 1
ATOM 1651 C C . ALA B 1 50 ? 27.989 -15.799 16.058 1.00 31.33 40 ALA B C 1
ATOM 1652 O O . ALA B 1 50 ? 27.949 -16.684 15.251 1.00 31.68 40 ALA B O 1
ATOM 1654 N N . CYS B 1 51 ? 28.656 -15.926 17.197 1.00 29.94 41 CYS B N 1
ATOM 1655 C CA . CYS B 1 51 ? 29.345 -17.145 17.548 1.00 29.50 41 CYS B CA 1
ATOM 1656 C C . CYS B 1 51 ? 28.352 -18.307 17.722 1.00 29.85 41 CYS B C 1
ATOM 1657 O O . CYS B 1 51 ? 28.736 -19.456 17.589 1.00 28.67 41 CYS B O 1
ATOM 1660 N N . ILE B 1 52 ? 27.099 -17.993 18.053 1.00 30.41 42 ILE B N 1
ATOM 1661 C CA . ILE B 1 52 ? 26.177 -18.997 18.541 1.00 30.73 42 ILE B CA 1
ATOM 1662 C C . ILE B 1 52 ? 25.880 -20.141 17.553 1.00 30.55 42 ILE B C 1
ATOM 1663 O O . ILE B 1 52 ? 25.916 -21.255 17.950 1.00 29.81 42 ILE B O 1
ATOM 1668 N N . PRO B 1 53 ? 25.582 -19.855 16.274 1.00 31.71 43 PRO B N 1
ATOM 1669 C CA . PRO B 1 53 ? 25.370 -20.955 15.307 1.00 31.49 43 PRO B CA 1
ATOM 1670 C C . PRO B 1 53 ? 26.627 -21.832 15.150 1.00 30.25 43 PRO B C 1
ATOM 1671 O O . PRO B 1 53 ? 26.506 -23.009 15.014 1.00 30.33 43 PRO B O 1
ATOM 1675 N N . ILE B 1 54 ? 27.821 -21.298 15.295 1.00 29.50 44 ILE B N 1
ATOM 1676 C CA . ILE B 1 54 ? 29.003 -22.151 15.175 1.00 29.69 44 ILE B CA 1
ATOM 1677 C C . ILE B 1 54 ? 29.180 -22.991 16.441 1.00 29.97 44 ILE B C 1
ATOM 1678 O O . ILE B 1 54 ? 29.677 -24.137 16.405 1.00 31.32 44 ILE B O 1
ATOM 1683 N N . LEU B 1 55 ? 28.825 -22.413 17.589 1.00 29.38 45 LEU B N 1
ATOM 1684 C CA . LEU B 1 55 ? 28.874 -23.174 18.846 1.00 28.17 45 LEU B CA 1
ATOM 1685 C C . LEU B 1 55 ? 27.904 -24.344 18.789 1.00 28.92 45 LEU B C 1
ATOM 1686 O O . LEU B 1 55 ? 28.253 -25.470 19.165 1.00 28.30 45 LEU B O 1
ATOM 1691 N N . LEU B 1 56 ? 26.701 -24.084 18.277 1.00 28.76 46 LEU B N 1
ATOM 1692 C CA . LEU B 1 56 ? 25.667 -25.118 18.193 1.00 31.75 46 LEU B CA 1
ATOM 1693 C C . LEU B 1 56 ? 26.055 -26.236 17.223 1.00 31.98 46 LEU B C 1
ATOM 1694 O O . LEU B 1 56 ? 25.775 -27.413 17.465 1.00 35.95 46 LEU B O 1
ATOM 1699 N N . LEU B 1 57 ? 26.657 -25.857 16.112 1.00 32.40 47 LEU B N 1
ATOM 1700 C CA . LEU B 1 57 ? 27.192 -26.784 15.110 1.00 33.13 47 LEU B CA 1
ATOM 1701 C C . LEU B 1 57 ? 28.230 -27.698 15.741 1.00 31.99 47 LEU B C 1
ATOM 1702 O O . LEU B 1 57 ? 28.208 -28.914 15.559 1.00 32.15 47 LEU B O 1
ATOM 1707 N N . SER B 1 58 ? 29.180 -27.078 16.420 1.00 30.64 48 SER B N 1
ATOM 1708 C CA . SER B 1 58 ? 30.286 -27.822 17.004 1.00 31.14 48 SER B CA 1
ATOM 1709 C C . SER B 1 58 ? 29.784 -28.788 18.082 1.00 30.43 48 SER B C 1
ATOM 1710 O O . SER B 1 58 ? 30.251 -29.913 18.175 1.00 31.91 48 SER B O 1
ATOM 1713 N N . LEU B 1 59 ? 28.856 -28.331 18.904 1.00 30.70 49 LEU B N 1
ATOM 1714 C CA . LEU B 1 59 ? 28.303 -29.134 19.977 1.00 31.28 49 LEU B CA 1
ATOM 1715 C C . LEU B 1 59 ? 27.479 -30.289 19.432 1.00 33.20 49 LEU B C 1
ATOM 1716 O O . LEU B 1 59 ? 27.523 -31.375 20.007 1.00 35.77 49 LEU B O 1
ATOM 1721 N N . ARG B 1 60 ? 26.750 -30.072 18.340 1.00 34.26 50 ARG B N 1
ATOM 1722 C CA . ARG B 1 60 ? 25.976 -31.157 17.692 1.00 36.75 50 ARG B CA 1
ATOM 1723 C C . ARG B 1 60 ? 26.870 -32.125 16.882 1.00 37.90 50 ARG B C 1
ATOM 1724 O O . ARG B 1 60 ? 26.774 -33.303 17.066 1.00 38.31 50 ARG B O 1
ATOM 1732 N N . ARG B 1 61 ? 27.780 -31.604 16.044 1.00 37.04 51 ARG B N 1
ATOM 1733 C CA . ARG B 1 61 ? 28.477 -32.418 15.028 1.00 38.31 51 ARG B CA 1
ATOM 1734 C C . ARG B 1 61 ? 29.947 -32.685 15.307 1.00 37.42 51 ARG B C 1
ATOM 1735 O O . ARG B 1 61 ? 30.546 -33.536 14.651 1.00 38.08 51 ARG B O 1
ATOM 1743 N N . GLY B 1 62 ? 30.527 -31.997 16.277 1.00 36.23 52 GLY B N 1
ATOM 1744 C CA . GLY B 1 62 ? 31.875 -32.342 16.733 1.00 35.91 52 GLY B CA 1
ATOM 1745 C C . GLY B 1 62 ? 32.903 -31.312 16.255 1.00 35.13 52 GLY B C 1
ATOM 1746 O O . GLY B 1 62 ? 32.555 -30.350 15.577 1.00 33.28 52 GLY B O 1
ATOM 1747 N N . LEU B 1 63 ? 34.156 -31.545 16.640 1.00 35.20 53 LEU B N 1
ATOM 1748 C CA . LEU B 1 63 ? 35.288 -30.643 16.404 1.00 35.73 53 LEU B CA 1
ATOM 1749 C C . LEU B 1 63 ? 35.504 -30.255 14.932 1.00 36.27 53 LEU B C 1
ATOM 1750 O O . LEU B 1 63 ? 35.619 -29.080 14.615 1.00 35.89 53 LEU B O 1
ATOM 1755 N N . THR B 1 64 ? 35.612 -31.234 14.052 1.00 37.01 54 THR B N 1
ATOM 1756 C CA . THR B 1 64 ? 35.954 -30.945 12.657 1.00 38.54 54 THR B CA 1
ATOM 1757 C C . THR B 1 64 ? 34.885 -30.083 11.999 1.00 37.69 54 THR B C 1
ATOM 1758 O O . THR B 1 64 ? 35.201 -29.111 11.335 1.00 36.19 54 THR B O 1
ATOM 1762 N N . ALA B 1 65 ? 33.629 -30.451 12.193 1.00 36.55 55 ALA B N 1
ATOM 1763 C CA . ALA B 1 65 ? 32.552 -29.713 11.571 1.00 37.41 55 ALA B CA 1
ATOM 1764 C C . ALA B 1 65 ? 32.557 -28.270 12.053 1.00 35.90 55 ALA B C 1
ATOM 1765 O O . ALA B 1 65 ? 32.364 -27.390 11.253 1.00 35.40 55 ALA B O 1
ATOM 1767 N N . GLY B 1 66 ? 32.775 -28.076 13.363 1.00 34.90 56 GLY B N 1
ATOM 1768 C CA . GLY B 1 66 ? 32.879 -26.776 13.995 1.00 34.34 56 GLY B CA 1
ATOM 1769 C C . GLY B 1 66 ? 33.991 -25.918 13.450 1.00 34.29 56 GLY B C 1
ATOM 1770 O O . GLY B 1 66 ? 33.759 -24.755 13.141 1.00 34.21 56 GLY B O 1
ATOM 1771 N N . LEU B 1 67 ? 35.173 -26.515 13.301 1.00 33.81 57 LEU B N 1
ATOM 1772 C CA . LEU B 1 67 ? 36.349 -25.857 12.696 1.00 34.51 57 LEU B CA 1
ATOM 1773 C C . LEU B 1 67 ? 36.024 -25.401 11.288 1.00 34.10 57 LEU B C 1
ATOM 1774 O O . LEU B 1 67 ? 36.354 -24.285 10.929 1.00 34.54 57 LEU B O 1
ATOM 1779 N N . VAL B 1 68 ? 35.348 -26.230 10.507 1.00 34.72 58 VAL B N 1
ATOM 1780 C CA . VAL B 1 68 ? 35.048 -25.878 9.126 1.00 35.39 58 VAL B CA 1
ATOM 1781 C C . VAL B 1 68 ? 33.984 -24.796 9.095 1.00 35.18 58 VAL B C 1
ATOM 1782 O O . VAL B 1 68 ? 34.114 -23.873 8.320 1.00 38.05 58 VAL B O 1
ATOM 1786 N N . GLY B 1 69 ? 32.964 -24.861 9.954 1.00 34.67 59 GLY B N 1
ATOM 1787 C CA . GLY B 1 69 ? 31.910 -23.855 9.968 1.00 33.32 59 GLY B CA 1
ATOM 1788 C C . GLY B 1 69 ? 32.524 -22.510 10.332 1.00 33.44 59 GLY B C 1
ATOM 1789 O O . GLY B 1 69 ? 32.141 -21.489 9.802 1.00 33.97 59 GLY B O 1
ATOM 1790 N N . GLY B 1 70 ? 33.461 -22.504 11.276 1.00 32.60 60 GLY B N 1
ATOM 1791 C CA . GLY B 1 70 ? 34.094 -21.279 11.705 1.00 32.85 60 GLY B CA 1
ATOM 1792 C C . GLY B 1 70 ? 34.900 -20.683 10.571 1.00 33.90 60 GLY B C 1
ATOM 1793 O O . GLY B 1 70 ? 34.926 -19.462 10.401 1.00 34.57 60 GLY B O 1
ATOM 1794 N N . LEU B 1 71 ? 35.640 -21.550 9.871 1.00 33.81 61 LEU B N 1
ATOM 1795 C CA . LEU B 1 71 ? 36.427 -21.142 8.724 1.00 34.66 61 LEU B CA 1
ATOM 1796 C C . LEU B 1 71 ? 35.560 -20.449 7.694 1.00 34.61 61 LEU B C 1
ATOM 1797 O O . LEU B 1 71 ? 35.948 -19.400 7.143 1.00 34.87 61 LEU B O 1
ATOM 1802 N N . ILE B 1 72 ? 34.418 -21.048 7.385 1.00 34.48 62 ILE B N 1
ATOM 1803 C CA . ILE B 1 72 ? 33.537 -20.524 6.337 1.00 35.37 62 ILE B CA 1
ATOM 1804 C C . ILE B 1 72 ? 32.964 -19.163 6.773 1.00 35.49 62 ILE B C 1
ATOM 1805 O O . ILE B 1 72 ? 32.845 -18.220 5.973 1.00 35.09 62 ILE B O 1
ATOM 1810 N N . TRP B 1 73 ? 32.635 -19.042 8.057 1.00 33.48 63 TRP B N 1
ATOM 1811 C CA . TRP B 1 73 ? 32.114 -17.776 8.543 1.00 33.57 63 TRP B CA 1
ATOM 1812 C C . TRP B 1 73 ? 33.184 -16.662 8.416 1.00 34.55 63 TRP B C 1
ATOM 1813 O O . TRP B 1 73 ? 32.912 -15.554 7.927 1.00 35.15 63 TRP B O 1
ATOM 1824 N N . GLY B 1 74 ? 34.397 -16.970 8.850 1.00 33.24 64 GLY B N 1
ATOM 1825 C CA . GLY B 1 74 ? 35.507 -16.027 8.728 1.00 35.03 64 GLY B CA 1
ATOM 1826 C C . GLY B 1 74 ? 35.716 -15.574 7.282 1.00 36.24 64 GLY B C 1
ATOM 1827 O O . GLY B 1 74 ? 35.890 -14.389 7.006 1.00 37.64 64 GLY B O 1
ATOM 1828 N N . ILE B 1 75 ? 35.644 -16.506 6.360 1.00 37.00 65 ILE B N 1
ATOM 1829 C CA . ILE B 1 75 ? 35.757 -16.158 4.936 1.00 38.64 65 ILE B CA 1
ATOM 1830 C C . ILE B 1 75 ? 34.660 -15.179 4.489 1.00 39.87 65 ILE B C 1
ATOM 1831 O O . ILE B 1 75 ? 34.943 -14.132 3.900 1.00 40.34 65 ILE B O 1
ATOM 1836 N N . LEU B 1 76 ? 33.419 -15.515 4.786 1.00 39.89 66 LEU B N 1
ATOM 1837 C CA . LEU B 1 76 ? 32.264 -14.680 4.426 1.00 41.51 66 LEU B CA 1
ATOM 1838 C C . LEU B 1 76 ? 32.400 -13.276 5.000 1.00 40.94 66 LEU B C 1
ATOM 1839 O O . LEU B 1 76 ? 32.106 -12.291 4.331 1.00 41.84 66 LEU B O 1
ATOM 1844 N N . SER B 1 77 ? 32.818 -13.179 6.258 1.00 40.05 67 SER B N 1
ATOM 1845 C CA . SER B 1 77 ? 33.066 -11.876 6.856 1.00 39.89 67 SER B CA 1
ATOM 1846 C C . SER B 1 77 ? 34.017 -11.055 6.024 1.00 40.80 67 SER B C 1
ATOM 1847 O O . SER B 1 77 ? 33.769 -9.879 5.762 1.00 41.35 67 SER B O 1
ATOM 1850 N N . MET B 1 78 ? 35.127 -11.677 5.645 1.00 40.27 68 MET B N 1
ATOM 1851 C CA . MET B 1 78 ? 36.147 -11.009 4.851 1.00 42.16 68 MET B CA 1
ATOM 1852 C C . MET B 1 78 ? 35.738 -10.696 3.406 1.00 43.54 68 MET B C 1
ATOM 1853 O O . MET B 1 78 ? 35.882 -9.564 2.953 1.00 44.38 68 MET B O 1
ATOM 1858 N N . ILE B 1 79 ? 35.228 -11.681 2.680 1.00 44.05 69 ILE B N 1
ATOM 1859 C CA . ILE B 1 79 ? 34.931 -11.464 1.237 1.00 46.25 69 ILE B CA 1
ATOM 1860 C C . ILE B 1 79 ? 33.731 -10.527 1.042 1.00 46.98 69 ILE B C 1
ATOM 1861 O O . ILE B 1 79 ? 33.613 -9.936 -0.008 1.00 48.01 69 ILE B O 1
ATOM 1866 N N . THR B 1 80 ? 32.883 -10.366 2.070 1.00 46.00 70 THR B N 1
ATOM 1867 C CA . THR B 1 80 ? 31.758 -9.406 2.014 1.00 47.47 70 THR B CA 1
ATOM 1868 C C . THR B 1 80 ? 32.020 -7.965 2.499 1.00 49.04 70 THR B C 1
ATOM 1869 O O . THR B 1 80 ? 31.100 -7.148 2.529 1.00 49.78 70 THR B O 1
ATOM 1873 N N . GLY B 1 81 ? 33.243 -7.631 2.886 1.00 50.15 71 GLY B N 1
ATOM 1874 C CA . GLY B 1 81 ? 33.519 -6.254 3.351 1.00 51.49 71 GLY B CA 1
ATOM 1875 C C . GLY B 1 81 ? 33.105 -6.031 4.802 1.00 50.54 71 GLY B C 1
ATOM 1876 O O . GLY B 1 81 ? 33.159 -4.923 5.305 1.00 51.68 71 GLY B O 1
ATOM 1877 N N . HIS B 1 82 ? 32.696 -7.064 5.516 1.00 49.82 72 HIS B N 1
ATOM 1878 C CA . HIS B 1 82 ? 32.337 -6.842 6.930 1.00 49.48 72 HIS B CA 1
ATOM 1879 C C . HIS B 1 82 ? 33.449 -7.014 7.952 1.00 47.46 72 HIS B C 1
ATOM 1880 O O . HIS B 1 82 ? 33.243 -6.748 9.125 1.00 48.40 72 HIS B O 1
ATOM 1887 N N . ALA B 1 83 ? 34.640 -7.398 7.522 1.00 46.09 73 ALA B N 1
ATOM 1888 C CA . ALA B 1 83 ? 35.728 -7.596 8.446 1.00 44.02 73 ALA B CA 1
ATOM 1889 C C . ALA B 1 83 ? 36.520 -6.293 8.618 1.00 44.88 73 ALA B C 1
ATOM 1890 O O . ALA B 1 83 ? 36.622 -5.495 7.695 1.00 46.35 73 ALA B O 1
ATOM 1892 N N . TYR B 1 84 ? 37.089 -6.100 9.796 1.00 43.08 74 TYR B N 1
ATOM 1893 C CA . TYR B 1 84 ? 37.955 -4.967 10.072 1.00 45.04 74 TYR B CA 1
ATOM 1894 C C . TYR B 1 84 ? 39.367 -5.494 9.994 1.00 44.52 74 TYR B C 1
ATOM 1895 O O . TYR B 1 84 ? 39.809 -6.238 10.874 1.00 43.43 74 TYR B O 1
ATOM 1904 N N . ILE B 1 85 ? 40.048 -5.135 8.911 1.00 46.02 75 ILE B N 1
ATOM 1905 C CA . ILE B 1 85 ? 41.327 -5.725 8.542 1.00 46.20 75 ILE B CA 1
ATOM 1906 C C . ILE B 1 85 ? 42.364 -4.615 8.548 1.00 47.67 75 ILE B C 1
ATOM 1907 O O . ILE B 1 85 ? 42.167 -3.578 7.894 1.00 50.97 75 ILE B O 1
ATOM 1912 N N . LEU B 1 86 ? 43.464 -4.842 9.269 1.00 47.36 76 LEU B N 1
ATOM 1913 C CA . LEU B 1 86 ? 44.613 -3.900 9.382 1.00 48.41 76 LEU B CA 1
ATOM 1914 C C . LEU B 1 86 ? 45.884 -4.417 8.685 1.00 50.06 76 LEU B C 1
ATOM 1915 O O . LEU B 1 86 ? 46.720 -3.617 8.221 1.00 52.55 76 LEU B O 1
ATOM 1920 N N . SER B 1 87 ? 46.057 -5.736 8.625 1.00 48.96 77 SER B N 1
ATOM 1921 C CA . SER B 1 87 ? 47.165 -6.366 7.862 1.00 50.21 77 SER B CA 1
ATOM 1922 C C . SER B 1 87 ? 46.816 -7.826 7.595 1.00 49.00 77 SER B C 1
ATOM 1923 O O . SER B 1 87 ? 45.877 -8.372 8.191 1.00 46.07 77 SER B O 1
ATOM 1926 N N . LEU B 1 88 ? 47.601 -8.453 6.724 1.00 49.66 78 LEU B N 1
ATOM 1927 C CA . LEU B 1 88 ? 47.449 -9.869 6.397 1.00 49.44 78 LEU B CA 1
ATOM 1928 C C . LEU B 1 88 ? 47.497 -10.744 7.645 1.00 47.41 78 LEU B C 1
ATOM 1929 O O . LEU B 1 88 ? 46.627 -11.647 7.859 1.00 44.66 78 LEU B O 1
ATOM 1934 N N . SER B 1 89 ? 48.508 -10.494 8.471 1.00 47.31 79 SER B N 1
ATOM 1935 C CA . SER B 1 89 ? 48.667 -11.228 9.725 1.00 47.30 79 SER B CA 1
ATOM 1936 C C . SER B 1 89 ? 47.478 -11.059 10.653 1.00 44.56 79 SER B C 1
ATOM 1937 O O . SER B 1 89 ? 47.015 -12.038 11.235 1.00 43.14 79 SER B O 1
ATOM 1940 N N . GLN B 1 90 ? 46.981 -9.830 10.775 1.00 44.22 80 GLN B N 1
ATOM 1941 C CA . GLN B 1 90 ? 45.910 -9.566 11.713 1.00 42.64 80 GLN B CA 1
ATOM 1942 C C . GLN B 1 90 ? 44.600 -10.217 11.229 1.00 41.16 80 GLN B C 1
ATOM 1943 O O . GLN B 1 90 ? 43.843 -10.725 12.040 1.00 38.27 80 GLN B O 1
ATOM 1949 N N . ALA B 1 91 ? 44.356 -10.180 9.918 1.00 41.88 81 ALA B N 1
ATOM 1950 C CA . ALA B 1 91 ? 43.173 -10.812 9.304 1.00 40.88 81 ALA B CA 1
ATOM 1951 C C . ALA B 1 91 ? 43.194 -12.309 9.527 1.00 39.38 81 ALA B C 1
ATOM 1952 O O . ALA B 1 91 ? 42.195 -12.900 9.923 1.00 38.00 81 ALA B O 1
ATOM 1954 N N . PHE B 1 92 ? 44.340 -12.916 9.259 1.00 40.30 82 PHE B N 1
ATOM 1955 C CA . PHE B 1 92 ? 44.514 -14.324 9.507 1.00 40.73 82 PHE B CA 1
ATOM 1956 C C . PHE B 1 92 ? 44.179 -14.683 10.969 1.00 38.56 82 PHE B C 1
ATOM 1957 O O . PHE B 1 92 ? 43.357 -15.581 11.238 1.00 36.31 82 PHE B O 1
ATOM 1965 N N . LEU B 1 93 ? 44.807 -13.973 11.893 1.00 37.13 83 LEU B N 1
ATOM 1966 C CA . LEU B 1 93 ? 44.552 -14.218 13.313 1.00 35.99 83 LEU B CA 1
ATOM 1967 C C . LEU B 1 93 ? 43.071 -13.980 13.710 1.00 34.79 83 LEU B C 1
ATOM 1968 O O . LEU B 1 93 ? 42.469 -14.803 14.436 1.00 34.72 83 LEU B O 1
ATOM 1973 N N . GLU B 1 94 ? 42.458 -12.906 13.214 1.00 33.73 84 GLU B N 1
ATOM 1974 C CA . GLU B 1 94 ? 41.142 -12.499 13.761 1.00 32.19 84 GLU B CA 1
ATOM 1975 C C . GLU B 1 94 ? 39.951 -12.967 12.973 1.00 32.36 84 GLU B C 1
ATOM 1976 O O . GLU B 1 94 ? 38.849 -13.005 13.531 1.00 30.60 84 GLU B O 1
ATOM 1982 N N . TYR B 1 95 ? 40.152 -13.267 11.689 1.00 32.78 85 TYR B N 1
ATOM 1983 C CA . TYR B 1 95 ? 39.090 -13.761 10.867 1.00 33.87 85 TYR B CA 1
ATOM 1984 C C . TYR B 1 95 ? 39.300 -15.153 10.292 1.00 35.09 85 TYR B C 1
ATOM 1985 O O . TYR B 1 95 ? 38.437 -15.605 9.559 1.00 36.16 85 TYR B O 1
ATOM 1994 N N . LEU B 1 96 ? 40.400 -15.840 10.623 1.00 34.94 86 LEU B N 1
ATOM 1995 C CA . LEU B 1 96 ? 40.496 -17.278 10.292 1.00 35.29 86 LEU B CA 1
ATOM 1996 C C . LEU B 1 96 ? 40.701 -18.058 11.577 1.00 33.47 86 LEU B C 1
ATOM 1997 O O . LEU B 1 96 ? 39.825 -18.841 11.964 1.00 33.02 86 LEU B O 1
ATOM 2002 N N . VAL B 1 97 ? 41.797 -17.804 12.270 1.00 33.52 87 VAL B N 1
ATOM 2003 C CA . VAL B 1 97 ? 42.090 -18.537 13.507 1.00 33.01 87 VAL B CA 1
ATOM 2004 C C . VAL B 1 97 ? 40.997 -18.369 14.557 1.00 33.14 87 VAL B C 1
ATOM 2005 O O . VAL B 1 97 ? 40.487 -19.384 15.098 1.00 33.06 87 VAL B O 1
ATOM 2009 N N . ALA B 1 98 ? 40.617 -17.116 14.834 1.00 33.18 88 ALA B N 1
ATOM 2010 C CA . ALA B 1 98 ? 39.632 -16.824 15.888 1.00 31.58 88 ALA B CA 1
ATOM 2011 C C . ALA B 1 98 ? 38.298 -17.553 15.647 1.00 31.06 88 ALA B C 1
ATOM 2012 O O . ALA B 1 98 ? 37.838 -18.286 16.510 1.00 29.25 88 ALA B O 1
ATOM 2014 N N . PRO B 1 99 ? 37.646 -17.328 14.493 1.00 31.75 89 PRO B N 1
ATOM 2015 C CA . PRO B 1 99 ? 36.394 -18.049 14.349 1.00 31.05 89 PRO B CA 1
ATOM 2016 C C . PRO B 1 99 ? 36.559 -19.574 14.269 1.00 30.84 89 PRO B C 1
ATOM 2017 O O . PRO B 1 99 ? 35.715 -20.311 14.793 1.00 30.42 89 PRO B O 1
ATOM 2021 N N . VAL B 1 100 ? 37.615 -20.067 13.633 1.00 30.80 90 VAL B N 1
ATOM 2022 C CA . VAL B 1 100 ? 37.817 -21.515 13.594 1.00 30.96 90 VAL B CA 1
ATOM 2023 C C . VAL B 1 100 ? 37.920 -22.077 15.013 1.00 31.07 90 VAL B C 1
ATOM 2024 O O . VAL B 1 100 ? 37.400 -23.168 15.276 1.00 31.52 90 VAL B O 1
ATOM 2028 N N . SER B 1 101 ? 38.580 -21.353 15.917 1.00 30.34 91 SER B N 1
ATOM 2029 C CA . SER B 1 101 ? 38.801 -21.833 17.275 1.00 31.01 91 SER B CA 1
ATOM 2030 C C . SER B 1 101 ? 37.515 -22.152 18.051 1.00 31.04 91 SER B C 1
ATOM 2031 O O . SER B 1 101 ? 37.578 -22.862 19.029 1.00 30.98 91 SER B O 1
ATOM 2034 N N . LEU B 1 102 ? 36.377 -21.581 17.645 1.00 30.20 92 LEU B N 1
ATOM 2035 C CA . LEU B 1 102 ? 35.086 -21.928 18.254 1.00 31.00 92 LEU B CA 1
ATOM 2036 C C . LEU B 1 102 ? 34.730 -23.444 18.120 1.00 31.76 92 LEU B C 1
ATOM 2037 O O . LEU B 1 102 ? 33.946 -23.983 18.937 1.00 30.28 92 LEU B O 1
ATOM 2042 N N . GLY B 1 103 ? 35.298 -24.113 17.101 1.00 31.86 93 GLY B N 1
ATOM 2043 C CA . GLY B 1 103 ? 35.129 -25.553 16.917 1.00 32.82 93 GLY B CA 1
ATOM 2044 C C . GLY B 1 103 ? 35.606 -26.389 18.068 1.00 32.24 93 GLY B C 1
ATOM 2045 O O . GLY B 1 103 ? 35.168 -27.525 18.239 1.00 32.27 93 GLY B O 1
ATOM 2046 N N . ILE B 1 104 ? 36.461 -25.812 18.910 1.00 31.36 94 ILE B N 1
ATOM 2047 C CA . ILE B 1 104 ? 36.831 -26.485 20.150 1.00 31.36 94 ILE B CA 1
ATOM 2048 C C . ILE B 1 104 ? 35.642 -26.959 21.022 1.00 30.54 94 ILE B C 1
ATOM 2049 O O . ILE B 1 104 ? 35.746 -27.939 21.729 1.00 30.48 94 ILE B O 1
ATOM 2054 N N . ALA B 1 105 ? 34.530 -26.260 20.954 1.00 28.71 95 ALA B N 1
ATOM 2055 C CA . ALA B 1 105 ? 33.310 -26.666 21.615 1.00 28.85 95 ALA B CA 1
ATOM 2056 C C . ALA B 1 105 ? 32.912 -28.132 21.276 1.00 30.87 95 ALA B C 1
ATOM 2057 O O . ALA B 1 105 ? 32.265 -28.813 22.067 1.00 31.80 95 ALA B O 1
ATOM 2059 N N . GLY B 1 106 ? 33.314 -28.565 20.081 1.00 31.40 96 GLY B N 1
ATOM 2060 C CA . GLY B 1 106 ? 33.103 -29.874 19.541 1.00 33.34 96 GLY B CA 1
ATOM 2061 C C . GLY B 1 106 ? 33.679 -31.023 20.324 1.00 34.17 96 GLY B C 1
ATOM 2062 O O . GLY B 1 106 ? 33.110 -32.123 20.290 1.00 33.66 96 GLY B O 1
ATOM 2063 N N . LEU B 1 107 ? 34.724 -30.739 21.112 1.00 33.37 97 LEU B N 1
ATOM 2064 C CA . LEU B 1 107 ? 35.234 -31.735 22.060 1.00 34.92 97 LEU B CA 1
ATOM 2065 C C . LEU B 1 107 ? 34.249 -32.059 23.168 1.00 34.71 97 LEU B C 1
ATOM 2066 O O . LEU B 1 107 ? 34.458 -33.035 23.882 1.00 34.65 97 LEU B O 1
ATOM 2071 N N . PHE B 1 108 ? 33.230 -31.208 23.361 1.00 32.79 98 PHE B N 1
ATOM 2072 C CA . PHE B 1 108 ? 32.256 -31.396 24.425 1.00 33.46 98 PHE B CA 1
ATOM 2073 C C . PHE B 1 108 ? 30.891 -31.871 23.937 1.00 33.78 98 PHE B C 1
ATOM 2074 O O . PHE B 1 108 ? 29.900 -31.831 24.648 1.00 32.09 98 PHE B O 1
ATOM 2082 N N . ARG B 1 109 ? 30.894 -32.376 22.719 1.00 34.18 99 ARG B N 1
ATOM 2083 C CA . ARG B 1 109 ? 29.736 -32.995 22.115 1.00 35.70 99 ARG B CA 1
ATOM 2084 C C . ARG B 1 109 ? 29.241 -34.164 22.948 1.00 36.23 99 ARG B C 1
ATOM 2085 O O . ARG B 1 109 ? 30.018 -35.014 23.381 1.00 35.43 99 ARG B O 1
ATOM 2093 N N . GLN B 1 110 ? 27.926 -34.219 23.128 1.00 35.79 100 GLN B N 1
ATOM 2094 C CA . GLN B 1 110 ? 27.264 -35.373 23.712 1.00 38.07 100 GLN B CA 1
ATOM 2095 C C . GLN B 1 110 ? 26.57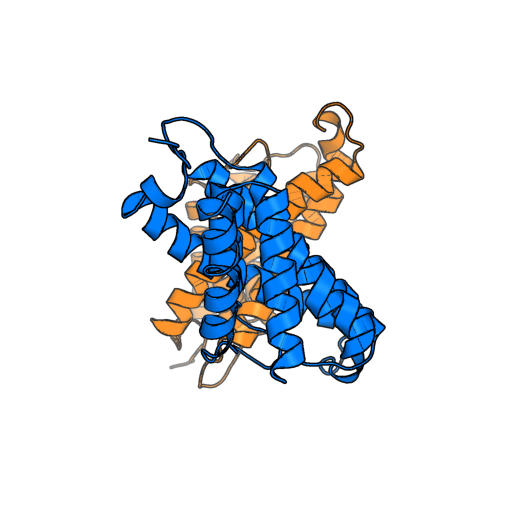3 -36.166 22.590 1.00 39.75 100 GLN B C 1
ATOM 2096 O O . GLN B 1 110 ? 25.787 -35.613 21.822 1.00 39.35 100 GLN B O 1
ATOM 2102 N N . LYS B 1 111 ? 26.844 -37.464 22.534 1.00 42.37 101 LYS B N 1
ATOM 2103 C CA . LYS B 1 111 ? 26.334 -38.319 21.496 1.00 45.11 101 LYS B CA 1
ATOM 2104 C C . LYS B 1 111 ? 25.074 -39.044 21.916 1.00 47.15 101 LYS B C 1
ATOM 2105 O O . LYS B 1 111 ? 24.330 -39.433 21.067 1.00 47.25 101 LYS B O 1
ATOM 2111 N N . THR B 1 112 ? 24.833 -39.206 23.215 1.00 47.99 102 THR B N 1
ATOM 2112 C CA . THR B 1 112 ? 23.713 -40.013 23.707 1.00 50.61 102 THR B CA 1
ATOM 2113 C C . THR B 1 112 ? 22.932 -39.287 24.809 1.00 48.62 102 THR B C 1
ATOM 2114 O O . THR B 1 112 ? 23.482 -38.564 25.608 1.00 47.77 102 THR B O 1
ATOM 2118 N N . ALA B 1 113 ? 21.639 -39.532 24.841 1.00 48.34 103 ALA B N 1
ATOM 2119 C CA . ALA B 1 113 ? 20.752 -38.915 25.769 1.00 47.70 103 ALA B CA 1
ATOM 2120 C C . ALA B 1 113 ? 20.981 -39.517 27.164 1.00 47.62 103 ALA B C 1
ATOM 2121 O O . ALA B 1 113 ? 21.536 -40.606 27.288 1.00 49.67 103 ALA B O 1
ATOM 2123 N N . PRO B 1 114 ? 20.543 -38.828 28.199 1.00 47.06 104 PRO B N 1
ATOM 2124 C CA . PRO B 1 114 ? 19.928 -37.508 28.097 1.00 46.85 104 PRO B CA 1
ATOM 2125 C C . PRO B 1 114 ? 20.970 -36.413 28.020 1.00 45.71 104 PRO B C 1
ATOM 2126 O O . PRO B 1 114 ? 22.082 -36.579 28.530 1.00 44.80 104 PRO B O 1
ATOM 2130 N N . LEU B 1 115 ? 20.594 -35.300 27.400 1.00 45.54 105 LEU B N 1
ATOM 2131 C CA . LEU B 1 115 ? 21.436 -34.149 27.310 1.00 43.39 105 LEU B CA 1
ATOM 2132 C C . LEU B 1 115 ? 21.678 -33.533 28.692 1.00 42.94 105 LEU B C 1
ATOM 2133 O O . LEU B 1 115 ? 20.765 -33.316 29.450 1.00 44.96 105 LEU B O 1
ATOM 2138 N N . LYS B 1 116 ? 22.919 -33.280 29.027 1.00 41.46 106 LYS B N 1
ATOM 2139 C CA . LYS B 1 116 ? 23.226 -32.586 30.247 1.00 41.07 106 LYS B CA 1
ATOM 2140 C C . LYS B 1 116 ? 23.634 -31.167 29.894 1.00 38.47 106 LYS B C 1
ATOM 2141 O O . LYS B 1 116 ? 24.223 -30.905 28.841 1.00 35.38 106 LYS B O 1
ATOM 2147 N N . LEU B 1 117 ? 23.318 -30.265 30.801 1.00 36.98 107 LEU B N 1
ATOM 2148 C CA . LEU B 1 117 ? 23.564 -28.865 30.606 1.00 36.84 107 LEU B CA 1
ATOM 2149 C C . LEU B 1 117 ? 25.053 -28.542 30.781 1.00 35.54 107 LEU B C 1
ATOM 2150 O O . LEU B 1 117 ? 25.610 -27.727 30.021 1.00 33.38 107 LEU B O 1
ATOM 2155 N N . ALA B 1 118 ? 25.716 -29.200 31.746 1.00 35.87 108 ALA B N 1
ATOM 2156 C CA . ALA B 1 118 ? 27.108 -28.794 32.099 1.00 34.87 108 ALA B CA 1
ATOM 2157 C C . ALA B 1 118 ? 28.101 -28.854 30.911 1.00 33.15 108 ALA B C 1
ATOM 2158 O O . ALA B 1 118 ? 28.840 -27.912 30.711 1.00 32.87 108 ALA B O 1
ATOM 2160 N N . PRO B 1 119 ? 28.110 -29.936 30.117 1.00 34.77 109 PRO B N 1
ATOM 2161 C CA . PRO B 1 119 ? 29.036 -29.975 28.956 1.00 33.69 109 PRO B CA 1
ATOM 2162 C C . PRO B 1 119 ? 28.753 -28.890 27.903 1.00 31.05 109 PRO B C 1
ATOM 2163 O O . PRO B 1 119 ? 29.688 -28.431 27.205 1.00 29.78 109 PRO B O 1
ATOM 2167 N N . VAL B 1 120 ? 27.480 -28.503 27.763 1.00 30.25 110 VAL B N 1
ATOM 2168 C CA . VAL B 1 120 ? 27.125 -27.417 26.864 1.00 29.09 110 VAL B CA 1
ATOM 2169 C C . VAL B 1 120 ? 27.729 -26.103 27.347 1.00 28.80 110 VAL B C 1
ATOM 2170 O O . VAL B 1 120 ? 28.360 -25.415 26.578 1.00 27.77 110 VAL B O 1
ATOM 2174 N N . LEU B 1 121 ? 27.648 -25.810 28.642 1.00 29.39 111 LEU B N 1
ATOM 2175 C CA . LEU B 1 121 ? 28.213 -24.597 29.185 1.00 28.61 111 LEU B CA 1
ATOM 2176 C C . LEU B 1 121 ? 29.716 -24.603 29.142 1.00 28.07 111 LEU B C 1
ATOM 2177 O O . LEU B 1 121 ? 30.336 -23.592 28.815 1.00 27.48 111 LEU B O 1
ATOM 2182 N N . LEU B 1 122 ? 30.296 -25.758 29.461 1.00 29.20 112 LEU B N 1
ATOM 2183 C CA . LEU B 1 122 ? 31.747 -25.930 29.424 1.00 27.73 112 LEU B CA 1
ATOM 2184 C C . LEU B 1 122 ? 32.307 -25.741 28.019 1.00 27.87 112 LEU B C 1
ATOM 2185 O O . LEU B 1 122 ? 33.188 -24.918 27.802 1.00 27.11 112 LEU B O 1
ATOM 2190 N N . GLY B 1 123 ? 31.774 -26.463 27.055 1.00 29.49 113 GLY B N 1
ATOM 2191 C CA . GLY B 1 123 ? 32.173 -26.239 25.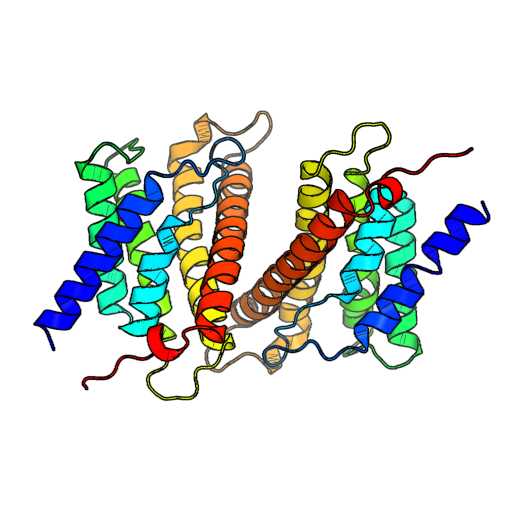649 1.00 29.56 113 GLY B CA 1
ATOM 2192 C C . GLY B 1 123 ? 32.079 -24.816 25.189 1.00 28.73 113 GLY B C 1
ATOM 2193 O O . GLY B 1 123 ? 33.028 -24.285 24.558 1.00 28.53 113 GLY B O 1
ATOM 2194 N N . THR B 1 124 ? 30.938 -24.185 25.495 1.00 27.73 114 THR B N 1
ATOM 2195 C CA . THR B 1 124 ? 30.704 -22.828 25.122 1.00 26.58 114 THR B CA 1
ATOM 2196 C C . THR B 1 124 ? 31.719 -21.895 25.785 1.00 26.26 114 THR B C 1
ATOM 2197 O O . THR B 1 124 ? 32.321 -21.089 25.135 1.00 26.22 114 THR B O 1
ATOM 2201 N N . PHE B 1 125 ? 31.927 -22.053 27.089 1.00 26.54 115 PHE B N 1
ATOM 2202 C CA . PHE B 1 125 ? 32.891 -21.247 27.838 1.00 27.09 115 PHE B CA 1
ATOM 2203 C C . PHE B 1 125 ? 34.326 -21.372 27.286 1.00 26.91 115 PHE B C 1
ATOM 2204 O O . PHE B 1 125 ? 35.025 -20.372 27.057 1.00 27.83 115 PHE B O 1
ATOM 2212 N N . VAL B 1 126 ? 34.781 -22.612 27.089 1.00 26.83 116 VAL B N 1
ATOM 2213 C CA . VAL B 1 126 ? 36.112 -22.826 26.601 1.00 26.98 116 VAL B CA 1
ATOM 2214 C C . VAL B 1 126 ? 36.268 -22.245 25.170 1.00 26.62 116 VAL B C 1
ATOM 2215 O O . VAL B 1 126 ? 37.222 -21.513 24.894 1.00 26.99 116 VAL B O 1
ATOM 2219 N N . ALA B 1 127 ? 35.294 -22.477 24.300 1.00 26.04 117 ALA B N 1
ATOM 2220 C CA . ALA B 1 127 ? 35.353 -21.948 22.905 1.00 26.65 117 ALA B CA 1
ATOM 2221 C C . ALA B 1 127 ? 35.371 -20.403 22.808 1.00 26.11 117 ALA B C 1
ATOM 2222 O O . ALA B 1 127 ? 36.171 -19.812 22.067 1.00 26.90 117 ALA B O 1
ATOM 2224 N N . VAL B 1 128 ? 34.482 -19.743 23.559 1.00 26.80 118 VAL B N 1
ATOM 2225 C CA . VAL B 1 128 ? 34.435 -18.286 23.562 1.00 26.63 118 VAL B CA 1
ATOM 2226 C C . VAL B 1 128 ? 35.720 -17.688 24.194 1.00 27.75 118 VAL B C 1
ATOM 2227 O O . VAL B 1 128 ? 36.307 -16.748 23.661 1.00 26.03 118 VAL B O 1
ATOM 2231 N N . LEU B 1 129 ? 36.159 -18.251 25.313 1.00 28.51 119 LEU B N 1
ATOM 2232 C CA . LEU B 1 129 ? 37.467 -17.924 25.880 1.00 30.90 119 LEU B CA 1
ATOM 2233 C C . LEU B 1 129 ? 38.621 -18.050 24.883 1.00 30.29 119 LEU B C 1
ATOM 2234 O O . LEU B 1 129 ? 39.469 -17.165 24.801 1.00 30.71 119 LEU B O 1
ATOM 2239 N N . LEU B 1 130 ? 38.687 -19.145 24.153 1.00 28.99 120 LEU B N 1
ATOM 2240 C CA . LEU B 1 130 ? 39.784 -19.334 23.204 1.00 29.79 120 LEU B CA 1
ATOM 2241 C C . LEU B 1 130 ? 39.704 -18.305 22.061 1.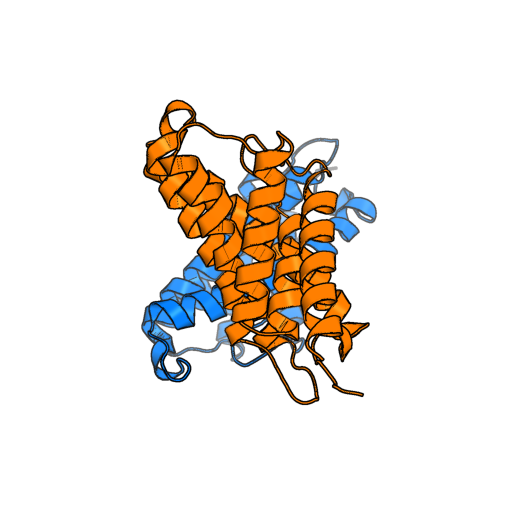00 29.60 120 LEU B C 1
ATOM 2242 O O . LEU B 1 130 ? 40.698 -17.688 21.710 1.00 28.00 120 LEU B O 1
ATOM 2247 N N . LYS B 1 131 ? 38.502 -18.072 21.538 1.00 28.85 121 LYS B N 1
ATOM 2248 C CA . LYS B 1 131 ? 38.345 -17.080 20.499 1.00 28.83 121 LYS B CA 1
ATOM 2249 C C . LYS B 1 131 ? 38.805 -15.696 20.994 1.00 28.76 121 LYS B C 1
ATOM 2250 O O . LYS B 1 131 ? 39.536 -14.995 20.291 1.00 26.46 121 LYS B O 1
ATOM 2256 N N . TYR B 1 132 ? 38.378 -15.319 22.209 1.00 27.37 122 TYR B N 1
ATOM 2257 C CA . TYR B 1 132 ? 38.711 -14.011 22.728 1.00 28.12 122 TYR B CA 1
ATOM 2258 C C . TYR B 1 132 ? 40.153 -13.883 23.191 1.00 29.29 122 TYR B C 1
ATOM 2259 O O . TYR B 1 132 ? 40.684 -12.766 23.228 1.00 31.15 122 TYR B O 1
ATOM 2268 N N . PHE B 1 133 ? 40.790 -15.011 23.524 1.00 28.66 123 PHE B N 1
ATOM 2269 C CA . PHE B 1 133 ? 42.213 -15.065 23.729 1.00 28.55 123 PHE B CA 1
ATOM 2270 C C . PHE B 1 133 ? 42.967 -14.644 22.452 1.00 29.80 123 PHE B C 1
ATOM 2271 O O . PHE B 1 133 ? 43.941 -13.845 22.488 1.00 30.36 123 PHE B O 1
ATOM 2279 N N . PHE B 1 134 ? 42.557 -15.166 21.314 1.00 29.29 124 PHE B N 1
ATOM 2280 C CA . PHE B 1 134 ? 43.193 -14.716 20.070 1.00 30.31 124 PHE B CA 1
ATOM 2281 C C . PHE B 1 134 ? 42.918 -13.246 19.809 1.00 30.82 124 PHE B C 1
ATOM 2282 O O . PHE B 1 134 ? 43.836 -12.530 19.400 1.00 30.93 124 PHE B O 1
ATOM 2290 N N . HIS B 1 135 ? 41.681 -12.779 20.046 1.00 29.54 125 HIS B N 1
ATOM 2291 C CA . HIS B 1 135 ? 41.443 -11.343 19.915 1.00 30.15 125 HIS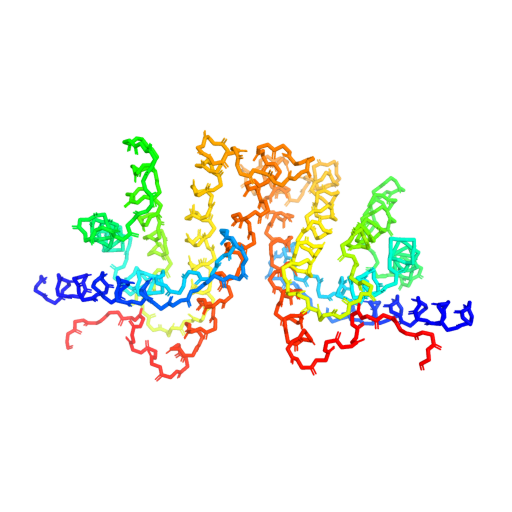 B CA 1
ATOM 2292 C C . HIS B 1 135 ? 42.303 -10.528 20.909 1.00 30.66 125 HIS B C 1
ATOM 2293 O O . HIS B 1 135 ? 42.768 -9.446 20.586 1.00 30.92 125 HIS B O 1
ATOM 2300 N N . PHE B 1 136 ? 42.477 -11.054 22.121 1.00 30.69 126 PHE B N 1
ATOM 2301 C CA . PHE B 1 136 ? 43.315 -10.399 23.124 1.00 31.46 126 PHE B CA 1
ATOM 2302 C C . PHE B 1 136 ? 44.740 -10.217 22.597 1.00 32.67 126 PHE B C 1
ATOM 2303 O O . PHE B 1 136 ? 45.324 -9.103 22.683 1.00 34.53 126 PHE B O 1
ATOM 2311 N N . ILE B 1 137 ? 45.285 -11.260 21.985 1.00 32.59 127 ILE B N 1
ATOM 2312 C CA . ILE B 1 137 ? 46.636 -11.199 21.432 1.00 34.23 127 ILE B CA 1
ATOM 2313 C C . ILE B 1 137 ? 46.702 -10.184 20.269 1.00 35.78 127 ILE B C 1
ATOM 2314 O O . ILE B 1 137 ? 47.658 -9.353 20.159 1.00 35.32 127 ILE B O 1
ATOM 2319 N N . ALA B 1 138 ? 45.669 -10.230 19.422 1.00 34.00 128 ALA B N 1
ATOM 2320 C CA . ALA B 1 138 ? 45.599 -9.308 18.285 1.00 35.53 128 ALA B CA 1
ATOM 2321 C C . ALA B 1 138 ? 45.493 -7.860 18.790 1.00 36.19 128 ALA B C 1
ATOM 2322 O O . ALA B 1 138 ? 46.056 -6.949 18.199 1.00 34.82 128 ALA B O 1
ATOM 2324 N N . GLY B 1 139 ? 44.754 -7.682 19.892 1.00 35.27 129 GLY B N 1
ATOM 2325 C CA . GLY B 1 139 ? 44.575 -6.372 20.477 1.00 36.87 129 GLY B CA 1
ATOM 2326 C C . GLY B 1 139 ? 45.887 -5.743 20.914 1.00 38.61 129 GLY B C 1
ATOM 2327 O O . GLY B 1 139 ? 46.113 -4.556 20.671 1.00 39.79 129 GLY B O 1
ATOM 2328 N N . ILE B 1 140 ? 46.765 -6.558 21.514 1.00 39.09 130 ILE B N 1
ATOM 2329 C CA . ILE B 1 140 ? 48.091 -6.125 21.881 1.00 40.72 130 ILE B CA 1
ATOM 2330 C C . ILE B 1 140 ? 48.970 -5.787 20.690 1.00 42.37 130 ILE B C 1
ATOM 2331 O O . ILE B 1 140 ? 49.749 -4.837 20.756 1.00 43.38 130 ILE B O 1
ATOM 2336 N N . ILE B 1 141 ? 48.897 -6.586 19.637 1.00 41.16 131 ILE B N 1
ATOM 2337 C CA . ILE B 1 141 ? 49.819 -6.461 18.530 1.00 43.69 131 ILE B CA 1
ATOM 2338 C C . ILE B 1 141 ? 49.371 -5.389 17.560 1.00 44.38 131 ILE B C 1
ATOM 2339 O O . ILE B 1 141 ? 50.196 -4.601 17.079 1.00 45.20 131 ILE B O 1
ATOM 2344 N N . PHE B 1 142 ? 48.078 -5.346 17.276 1.00 41.96 132 PHE B N 1
ATOM 2345 C CA . PHE B 1 142 ? 47.603 -4.517 16.195 1.00 44.11 132 PHE B CA 1
ATOM 2346 C C . PHE B 1 142 ? 46.705 -3.339 16.526 1.00 44.72 132 PHE B C 1
ATOM 2347 O O . PHE B 1 142 ? 46.562 -2.472 15.672 1.00 47.66 132 PHE B O 1
ATOM 2355 N N . TRP B 1 143 ? 46.147 -3.262 17.736 1.00 44.06 133 TRP B N 1
ATOM 2356 C CA . TRP B 1 143 ? 45.102 -2.274 18.069 1.00 43.29 133 TRP B CA 1
ATOM 2357 C C . TRP B 1 143 ? 45.499 -1.336 19.189 1.00 44.06 133 TRP B C 1
ATOM 2358 O O . TRP B 1 143 ? 44.670 -0.591 19.699 1.00 43.61 133 TRP B O 1
ATOM 2369 N N . SER B 1 144 ? 46.760 -1.358 19.585 1.00 45.67 134 SER B N 1
ATOM 2370 C CA . SER B 1 144 ? 47.203 -0.548 20.734 1.00 46.57 134 SER B CA 1
ATOM 2371 C C . SER B 1 144 ? 47.195 0.968 20.463 1.00 48.54 134 SER B C 1
ATOM 2372 O O . SER B 1 144 ? 47.256 1.729 21.389 1.00 48.50 134 SER B O 1
ATOM 2375 N N . GLN B 1 145 ? 47.130 1.388 19.201 1.00 49.91 135 GLN B N 1
ATOM 2376 C CA . GLN B 1 145 ? 46.990 2.801 18.864 1.00 52.43 135 GLN B CA 1
ATOM 2377 C C . GLN B 1 145 ? 45.640 3.412 19.305 1.00 52.01 135 GLN B C 1
ATOM 2378 O O . GLN B 1 145 ? 45.515 4.634 19.334 1.00 53.89 135 GLN B O 1
ATOM 2384 N N . TYR B 1 146 ? 44.664 2.575 19.664 1.00 49.56 136 TYR B N 1
ATOM 2385 C CA . TYR B 1 146 ? 43.338 3.019 20.109 1.00 49.86 136 TYR B CA 1
ATOM 2386 C C . TYR B 1 146 ? 43.138 2.934 21.616 1.00 48.32 136 TYR B C 1
ATOM 2387 O O . TYR B 1 146 ? 42.070 3.226 22.120 1.00 49.40 136 TYR B O 1
ATOM 2396 N N . ALA B 1 147 ? 44.168 2.546 22.347 1.00 47.86 137 ALA B N 1
ATOM 2397 C CA . ALA B 1 147 ? 44.052 2.368 23.756 1.00 46.23 137 ALA B CA 1
ATOM 2398 C C . ALA B 1 147 ? 43.680 3.659 24.484 1.00 49.41 137 ALA B C 1
ATOM 2399 O O . ALA B 1 147 ? 44.329 4.728 24.316 1.00 51.24 137 ALA B O 1
ATOM 2401 N N . TRP B 1 148 ? 42.645 3.550 25.316 1.00 48.46 138 TRP B N 1
ATOM 2402 C CA . TRP B 1 148 ? 42.201 4.658 26.177 1.00 49.97 138 TRP B CA 1
ATOM 2403 C C . TRP B 1 148 ? 43.361 5.382 26.849 1.00 51.70 138 TRP B C 1
ATOM 2404 O O . TRP B 1 148 ? 44.346 4.762 27.266 1.00 52.07 138 TRP B O 1
ATOM 2415 N N . LYS B 1 149 ? 43.210 6.688 27.005 1.00 54.45 139 LYS B N 1
ATOM 2416 C CA . LYS B 1 149 ? 44.285 7.543 27.548 1.00 56.02 139 LYS B CA 1
ATOM 2417 C C . LYS B 1 149 ? 44.727 6.964 28.889 1.00 54.54 139 LYS B C 1
ATOM 2418 O O . LYS B 1 149 ? 43.881 6.523 29.674 1.00 53.37 139 LYS B O 1
ATOM 2424 N N . GLY B 1 150 ? 46.037 6.888 29.128 1.00 54.94 140 GLY B N 1
ATOM 2425 C CA . GLY B 1 150 ? 46.608 6.252 30.338 1.00 53.72 140 GLY B CA 1
ATOM 2426 C C . GLY B 1 150 ? 46.686 4.727 30.407 1.00 52.34 140 GLY B C 1
ATOM 2427 O O . GLY B 1 150 ? 47.234 4.193 31.373 1.00 53.28 140 GLY B O 1
ATOM 2428 N N . TRP B 1 151 ? 46.153 4.005 29.414 1.00 50.34 141 TRP B N 1
ATOM 2429 C CA . TRP B 1 151 ? 46.262 2.549 29.403 1.00 48.59 141 TRP B CA 1
ATOM 2430 C C . TRP B 1 151 ? 47.379 2.029 28.484 1.00 48.44 141 TRP B C 1
ATOM 2431 O O . TRP B 1 151 ? 47.519 2.466 27.333 1.00 48.71 141 TRP B O 1
ATOM 2442 N N . GLY B 1 152 ? 48.176 1.101 29.010 1.00 47.81 142 GLY B N 1
ATOM 2443 C CA . GLY B 1 152 ? 49.077 0.280 28.174 1.00 47.32 142 GLY B CA 1
ATOM 2444 C C . GLY B 1 152 ? 48.330 -0.721 27.279 1.00 45.05 142 GLY B C 1
ATOM 2445 O O . GLY B 1 152 ? 47.130 -0.983 27.467 1.00 39.83 142 GLY B O 1
ATOM 2446 N N . ALA B 1 153 ? 49.062 -1.253 26.305 1.00 45.17 143 ALA B N 1
ATOM 2447 C CA . ALA B 1 153 ? 48.545 -2.142 25.278 1.00 44.18 143 ALA B CA 1
ATOM 2448 C C . ALA B 1 153 ? 47.873 -3.404 25.839 1.00 42.14 143 ALA B C 1
ATOM 2449 O O . ALA B 1 153 ? 46.779 -3.802 25.397 1.00 39.39 143 ALA B O 1
ATOM 2451 N N . VAL B 1 154 ? 48.535 -4.012 26.821 1.00 41.89 144 VAL B N 1
ATOM 2452 C CA . VAL B 1 154 ? 48.105 -5.259 27.387 1.00 40.30 144 VAL B CA 1
ATOM 2453 C C . VAL B 1 154 ? 46.818 -5.044 28.236 1.00 38.84 144 VAL B C 1
ATOM 2454 O O . VAL B 1 154 ? 45.831 -5.778 28.075 1.00 36.10 144 VAL B O 1
ATOM 2458 N N . ALA B 1 155 ? 46.823 -4.015 29.091 1.00 39.43 145 ALA B N 1
ATOM 2459 C CA . ALA B 1 155 ? 45.659 -3.682 29.927 1.00 38.21 145 ALA B CA 1
ATOM 2460 C C . ALA B 1 155 ?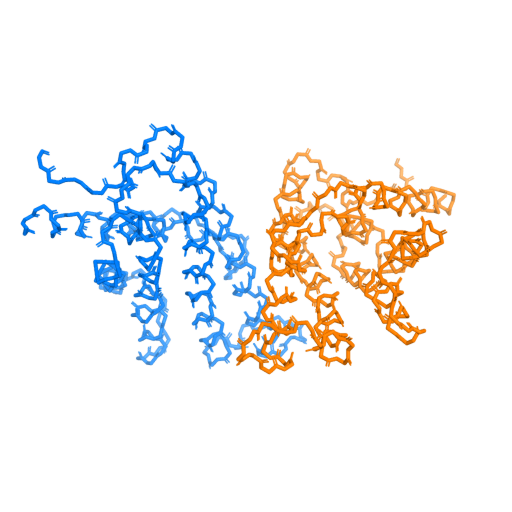 44.439 -3.332 29.049 1.00 36.92 145 ALA B C 1
ATOM 2461 O O . ALA B 1 155 ? 43.318 -3.867 29.221 1.00 35.19 145 ALA B O 1
ATOM 2463 N N . TYR B 1 156 ? 44.672 -2.471 28.073 1.00 37.23 146 TYR B N 1
ATOM 2464 C CA . TYR B 1 156 ? 43.629 -2.130 27.127 1.00 37.19 146 TYR B CA 1
ATOM 2465 C C . TYR B 1 156 ? 42.976 -3.385 26.449 1.00 35.63 146 TYR B C 1
ATOM 2466 O O . TYR B 1 156 ? 41.732 -3.519 26.458 1.00 33.81 146 TYR B O 1
ATOM 2475 N N . SER B 1 157 ? 43.801 -4.259 25.878 1.00 35.40 147 SER B N 1
ATOM 2476 C CA . SER B 1 157 ? 43.322 -5.417 25.182 1.00 35.05 147 SER B CA 1
ATOM 2477 C C . SER B 1 157 ? 42.588 -6.393 26.113 1.00 34.07 147 SER B C 1
ATOM 2478 O O . SER B 1 157 ? 41.613 -6.976 25.701 1.00 34.74 147 SER B O 1
ATOM 2481 N N . LEU B 1 158 ? 43.068 -6.562 27.349 1.00 35.00 148 LEU B N 1
ATOM 2482 C CA . LEU B 1 158 ? 42.430 -7.435 28.331 1.00 35.53 148 LEU B CA 1
ATOM 2483 C C . LEU B 1 158 ? 41.050 -6.916 28.694 1.00 34.46 148 LEU B C 1
ATOM 2484 O O . LEU B 1 158 ? 40.078 -7.656 28.675 1.00 34.83 148 LEU B O 1
ATOM 2489 N N . ALA B 1 159 ? 40.961 -5.629 28.966 1.00 34.33 149 ALA B N 1
ATOM 2490 C CA . ALA B 1 159 ? 39.665 -5.005 29.198 1.00 33.99 149 ALA B CA 1
ATOM 2491 C C . ALA B 1 159 ? 38.703 -5.134 28.008 1.00 33.09 149 ALA B C 1
ATOM 2492 O O . ALA B 1 159 ? 37.624 -5.693 28.174 1.00 33.59 149 ALA B O 1
ATOM 2494 N N . VAL B 1 160 ? 39.086 -4.650 26.821 1.00 32.87 150 VAL B N 1
ATOM 2495 C CA . VAL B 1 160 ? 38.249 -4.772 25.646 1.00 32.64 150 VAL B CA 1
ATOM 2496 C C . VAL B 1 160 ? 37.838 -6.247 25.321 1.00 31.67 150 VAL B C 1
ATOM 2497 O O . VAL B 1 160 ? 36.655 -6.561 25.197 1.00 31.56 150 VAL B O 1
ATOM 2501 N N . ASN B 1 161 ? 38.810 -7.152 25.212 1.00 30.68 151 ASN B N 1
ATOM 2502 C CA . ASN B 1 161 ? 38.546 -8.469 24.741 1.00 29.88 151 ASN B CA 1
ATOM 2503 C C . ASN B 1 161 ? 38.092 -9.394 25.837 1.00 29.42 151 ASN B C 1
ATOM 2504 O O . ASN B 1 161 ? 37.347 -10.336 25.588 1.00 28.21 151 ASN B O 1
ATOM 2509 N N . GLY B 1 162 ? 38.521 -9.101 27.062 1.00 30.54 152 GLY B N 1
ATOM 2510 C CA . GLY B 1 162 ? 38.041 -9.836 28.217 1.00 29.06 152 GLY B CA 1
ATOM 2511 C C . GLY B 1 162 ? 36.577 -9.544 28.466 1.00 28.20 152 GLY B C 1
ATOM 2512 O O . GLY B 1 162 ? 35.751 -10.506 28.676 1.00 27.59 152 GLY B O 1
ATOM 2513 N N . ILE B 1 163 ? 36.219 -8.269 28.397 1.00 28.58 153 ILE B N 1
ATOM 2514 C CA . ILE B 1 163 ? 34.803 -7.886 28.558 1.00 29.20 153 ILE B CA 1
ATOM 2515 C C . ILE B 1 163 ? 33.962 -8.448 27.404 1.00 28.76 153 ILE B C 1
ATOM 2516 O O . ILE B 1 163 ? 32.959 -9.099 27.641 1.00 28.99 153 ILE B O 1
ATOM 2521 N N . SER B 1 164 ? 34.394 -8.246 26.160 1.00 28.70 154 SER B N 1
ATOM 2522 C CA . SER B 1 164 ? 33.717 -8.863 25.027 1.00 28.00 154 SER B CA 1
ATOM 2523 C C . SER B 1 164 ? 33.496 -10.358 25.159 1.00 27.30 154 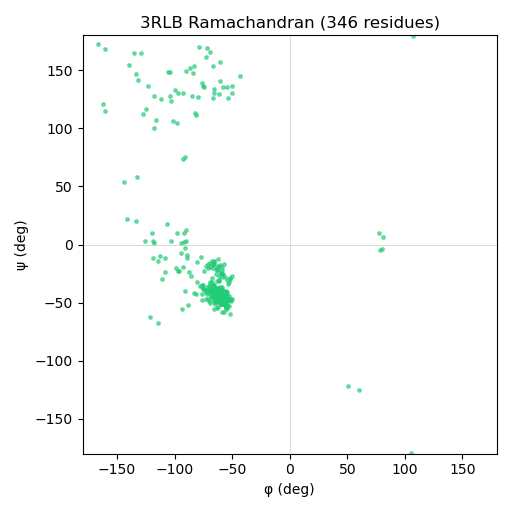SER B C 1
ATOM 2524 O O . SER B 1 164 ? 32.431 -10.833 24.881 1.00 26.71 154 SER B O 1
ATOM 2527 N N . GLY B 1 165 ? 34.537 -11.105 25.555 1.00 28.45 155 GLY B N 1
ATOM 2528 C CA . GLY B 1 165 ? 34.418 -12.528 25.725 1.00 27.83 155 GLY B CA 1
ATOM 2529 C C . GLY B 1 165 ? 33.389 -12.883 26.769 1.00 27.17 155 GLY B C 1
ATOM 2530 O O . GLY B 1 165 ? 32.508 -13.719 26.533 1.00 25.88 155 GLY B O 1
ATOM 2531 N N . ILE B 1 166 ? 33.463 -12.208 27.920 1.00 28.15 156 ILE B N 1
ATOM 2532 C CA . ILE B 1 166 ? 32.499 -12.482 28.980 1.00 28.37 156 ILE B CA 1
ATOM 2533 C C . ILE B 1 166 ? 31.082 -12.188 28.519 1.00 27.70 156 ILE B C 1
ATOM 2534 O O . ILE B 1 166 ? 30.190 -13.050 28.691 1.00 26.42 156 ILE B O 1
ATOM 2539 N N . LEU B 1 167 ? 30.867 -11.025 27.891 1.00 27.77 157 LEU B N 1
ATOM 2540 C CA . LEU B 1 167 ? 29.502 -10.675 27.406 1.00 27.79 157 LEU B CA 1
ATOM 2541 C C . LEU B 1 167 ? 28.987 -11.652 26.314 1.00 28.45 157 LEU B C 1
ATOM 2542 O O . LEU B 1 167 ? 27.812 -12.004 26.280 1.00 28.43 157 LEU B O 1
ATOM 2547 N N . THR B 1 168 ? 29.895 -12.087 25.433 1.00 28.95 158 THR B N 1
ATOM 2548 C CA . THR B 1 168 ? 29.594 -13.032 24.383 1.00 28.05 158 THR B CA 1
ATOM 2549 C C . THR B 1 168 ? 29.222 -14.393 25.024 1.00 27.90 158 THR B C 1
ATOM 2550 O O . THR B 1 168 ? 28.307 -15.048 24.555 1.00 26.76 158 THR B O 1
ATOM 2554 N N . ALA B 1 169 ? 29.941 -14.774 26.093 1.00 26.15 159 ALA B N 1
ATOM 2555 C CA . ALA B 1 169 ? 29.637 -15.976 26.852 1.00 26.72 159 ALA B CA 1
ATOM 2556 C C . ALA B 1 169 ? 28.278 -15.845 27.541 1.00 26.55 159 ALA B C 1
ATOM 2557 O O . ALA B 1 169 ? 27.468 -16.777 27.511 1.00 25.89 159 ALA B O 1
ATOM 2559 N N . ILE B 1 170 ? 28.001 -14.688 28.118 1.00 26.29 160 ILE B N 1
ATOM 2560 C CA . ILE B 1 170 ? 26.624 -14.458 28.707 1.00 27.56 160 ILE B CA 1
ATOM 2561 C C . ILE B 1 170 ? 25.538 -14.708 27.682 1.00 27.24 160 ILE B C 1
ATOM 2562 O O . ILE B 1 170 ? 24.590 -15.465 27.918 1.00 30.14 160 ILE B O 1
ATOM 2567 N N . ALA B 1 171 ? 25.663 -14.060 26.520 1.00 28.45 161 ALA B N 1
ATOM 2568 C CA . ALA B 1 171 ? 24.659 -14.175 25.492 1.00 28.63 161 ALA B CA 1
ATOM 2569 C C . ALA B 1 171 ? 24.506 -15.621 25.004 1.00 28.45 161 ALA B C 1
ATOM 2570 O O . ALA B 1 171 ? 23.383 -16.073 24.806 1.00 30.27 161 ALA B O 1
ATOM 2572 N N . ALA B 1 172 ? 25.636 -16.297 24.735 1.00 27.14 162 ALA B N 1
ATOM 2573 C CA . ALA B 1 172 ? 25.649 -17.701 24.321 1.00 26.00 162 ALA B CA 1
ATOM 2574 C C . ALA B 1 172 ? 25.015 -18.547 25.379 1.00 26.15 162 ALA B C 1
ATOM 2575 O O . ALA B 1 172 ? 24.154 -19.374 25.043 1.00 26.66 162 ALA B O 1
ATOM 2577 N N . PHE B 1 173 ? 25.360 -18.334 26.658 1.00 25.10 163 PHE B N 1
ATOM 2578 C CA . PHE B 1 173 ? 24.678 -19.075 27.707 1.00 26.53 163 PHE B CA 1
ATOM 2579 C C . PHE B 1 173 ? 23.155 -18.918 27.694 1.00 26.98 163 PHE B C 1
ATOM 2580 O O . PHE B 1 173 ? 22.459 -19.899 27.817 1.00 30.30 163 PHE B O 1
ATOM 2588 N N . VAL B 1 174 ? 22.632 -17.684 27.595 1.00 27.57 164 VAL B N 1
ATOM 2589 C CA . VAL B 1 174 ? 21.193 -17.446 27.654 1.00 27.10 164 VAL B CA 1
ATOM 2590 C C . VAL B 1 174 ? 20.493 -18.198 26.549 1.00 28.45 164 VAL B C 1
ATOM 2591 O O . VAL B 1 174 ? 19.491 -18.905 26.781 1.00 29.93 164 VAL B O 1
ATOM 2595 N N . ILE B 1 175 ? 21.014 -18.051 25.337 1.00 28.32 165 ILE B N 1
ATOM 2596 C CA . ILE B 1 175 ? 20.448 -18.726 24.177 1.00 29.26 165 ILE B CA 1
ATOM 2597 C C . ILE B 1 175 ? 20.610 -20.260 24.282 1.00 30.01 165 ILE B C 1
ATOM 2598 O O . ILE B 1 175 ? 19.615 -21.010 24.178 1.00 28.81 165 ILE B O 1
ATOM 2603 N N . LEU B 1 176 ? 21.820 -20.751 24.592 1.00 29.32 166 LEU B N 1
ATOM 2604 C CA . LEU B 1 176 ? 21.974 -22.209 24.618 1.00 31.35 166 LEU B CA 1
ATOM 2605 C C . LEU B 1 176 ? 21.195 -22.855 25.756 1.00 33.12 166 LEU B C 1
ATOM 2606 O O . LEU B 1 176 ? 20.743 -23.994 25.618 1.00 32.87 166 LEU B O 1
ATOM 2611 N N . ILE B 1 177 ? 20.998 -22.128 26.872 1.00 34.13 167 ILE B N 1
ATOM 2612 C CA . ILE B 1 177 ? 20.231 -22.700 27.996 1.00 34.87 167 ILE B CA 1
ATOM 2613 C C . ILE B 1 177 ? 18.796 -22.863 27.592 1.00 36.16 167 ILE B C 1
ATOM 2614 O O . ILE B 1 177 ? 18.188 -23.915 27.802 1.00 37.19 167 ILE B O 1
ATOM 2619 N N . ILE B 1 178 ? 18.261 -21.837 26.938 1.00 35.57 168 ILE B N 1
ATOM 2620 C CA . ILE B 1 178 ? 16.936 -21.910 26.397 1.00 36.64 168 ILE B CA 1
ATOM 2621 C C . ILE B 1 178 ? 16.775 -23.108 25.456 1.00 37.70 168 ILE B C 1
ATOM 2622 O O . ILE B 1 178 ? 15.756 -23.833 25.518 1.00 37.81 168 ILE B O 1
ATOM 2627 N N . PHE B 1 179 ? 17.748 -23.302 24.573 1.00 36.48 169 PHE B N 1
ATOM 2628 C CA . PHE B 1 179 ? 17.734 -24.429 23.631 1.00 37.86 169 PHE B CA 1
ATOM 2629 C C . PHE B 1 179 ? 17.854 -25.786 24.353 1.00 38.26 169 PHE B C 1
ATOM 2630 O O . PHE B 1 179 ? 17.173 -26.729 23.986 1.00 38.78 169 PHE B O 1
ATOM 2638 N N . VAL B 1 180 ? 18.677 -25.863 25.395 1.00 37.75 170 VAL B N 1
ATOM 2639 C CA . VAL B 1 180 ? 18.795 -27.093 26.179 1.00 38.48 170 VAL B CA 1
ATOM 2640 C C . VAL B 1 180 ? 17.469 -27.465 26.824 1.00 41.59 170 VAL B C 1
ATOM 2641 O O . VAL B 1 180 ? 17.036 -28.613 26.723 1.00 42.24 170 VAL B O 1
ATOM 2645 N N . LYS B 1 181 ? 16.807 -26.489 27.427 1.00 42.59 171 LYS B N 1
ATOM 2646 C CA . LYS B 1 181 ? 15.535 -26.729 28.088 1.00 45.40 171 LYS B CA 1
ATOM 2647 C C . LYS B 1 181 ? 14.379 -26.941 27.126 1.00 47.28 171 LYS B C 1
ATOM 2648 O O . LYS B 1 181 ? 13.522 -27.812 27.388 1.00 48.73 171 LYS B O 1
ATOM 2654 N N . LYS B 1 182 ? 14.336 -26.179 26.027 1.00 46.94 172 LYS B N 1
ATOM 2655 C CA . LYS B 1 182 ? 13.241 -26.304 25.042 1.00 49.62 172 LYS B CA 1
ATOM 2656 C C . LYS B 1 182 ? 13.512 -27.300 23.895 1.00 50.37 172 LYS B C 1
ATOM 2657 O O . LYS B 1 182 ? 12.594 -27.997 23.445 1.00 50.31 172 LYS B O 1
ATOM 2663 N N . PHE B 1 183 ? 14.735 -27.328 23.372 1.00 47.97 173 PHE B N 1
ATOM 2664 C CA . PHE B 1 183 ? 15.007 -28.123 22.159 1.00 49.24 173 PHE B CA 1
ATOM 2665 C C . PHE B 1 183 ? 16.252 -28.974 22.313 1.00 47.36 173 PHE B C 1
ATOM 2666 O O . PHE B 1 183 ? 17.164 -28.833 21.531 1.00 45.53 173 PHE B O 1
ATOM 2674 N N . PRO B 1 184 ? 16.296 -29.849 23.324 1.00 47.81 174 PRO B N 1
ATOM 2675 C CA . PRO B 1 184 ? 17.527 -30.595 23.625 1.00 47.33 174 PRO B CA 1
ATOM 2676 C C . PRO B 1 184 ? 18.075 -31.375 22.416 1.00 47.01 174 PRO B C 1
ATOM 2677 O O . PRO B 1 184 ? 19.298 -31.535 22.276 1.00 44.36 174 PRO B O 1
ATOM 2681 N N . LYS B 1 185 ? 17.179 -31.819 21.539 1.00 49.13 175 LYS B N 1
ATOM 2682 C CA . LYS B 1 185 ? 17.589 -32.601 20.351 1.00 49.89 175 LYS B CA 1
ATOM 2683 C C . LYS B 1 185 ? 18.381 -31.817 19.339 1.00 48.31 175 LYS B C 1
ATOM 2684 O O . LYS B 1 185 ? 19.051 -32.426 18.481 1.00 47.49 175 LYS B O 1
ATOM 2690 N N . LEU B 1 186 ? 18.373 -30.482 19.453 1.00 46.05 176 LEU B N 1
ATOM 2691 C CA . LEU B 1 186 ? 19.242 -29.711 18.605 1.00 44.60 176 LEU B CA 1
ATOM 2692 C C . LEU B 1 186 ? 20.702 -30.145 18.852 1.00 42.73 176 LEU B C 1
ATOM 2693 O O . LEU B 1 186 ? 21.552 -29.957 17.974 1.00 42.77 176 LEU B O 1
ATOM 2698 N N . PHE B 1 187 ? 21.000 -30.674 20.051 1.00 40.93 177 PHE B N 1
ATOM 2699 C CA . PHE B 1 187 ? 22.382 -30.913 20.490 1.00 38.15 177 PHE B CA 1
ATOM 2700 C C . PHE B 1 187 ? 22.915 -32.332 20.224 1.00 40.33 177 PHE B C 1
ATOM 2701 O O . PHE B 1 187 ? 24.109 -32.602 20.416 1.00 39.77 177 PHE B O 1
ATOM 2709 N N . ILE B 1 188 ? 22.038 -33.222 19.778 1.00 42.04 178 ILE B N 1
ATOM 2710 C CA . ILE B 1 188 ? 22.322 -34.667 19.666 1.00 44.49 178 ILE B CA 1
ATOM 2711 C C . ILE B 1 188 ? 21.973 -35.066 18.242 1.00 46.03 178 ILE B C 1
ATOM 2712 O O . ILE B 1 188 ? 20.828 -35.037 17.891 1.00 48.46 178 ILE B O 1
ATOM 2717 N N . HIS B 1 189 ? 22.956 -35.431 17.443 1.00 46.32 179 HIS B N 1
ATOM 2718 C CA . HIS B 1 189 ? 22.731 -35.887 16.083 1.00 49.62 179 HIS B CA 1
ATOM 2719 C C . HIS B 1 189 ? 22.163 -37.314 16.058 1.00 53.12 179 HIS B C 1
ATOM 2720 O O . HIS B 1 189 ? 22.669 -38.177 16.770 1.00 53.41 179 HIS B O 1
ATOM 2727 N N . SER B 1 190 ? 21.146 -37.553 15.227 1.00 56.89 180 SER B N 1
ATOM 2728 C CA . SER B 1 190 ? 20.710 -38.930 14.865 1.00 60.45 180 SER B CA 1
ATOM 2729 C C . SER B 1 190 ? 20.751 -39.109 13.369 1.00 62.60 180 SER B C 1
ATOM 2730 O O . SER B 1 190 ? 20.303 -38.238 12.627 1.00 61.68 180 SER B O 1
ATOM 2733 N N . ASN B 1 191 ? 21.267 -40.258 12.934 1.00 65.79 181 ASN B N 1
ATOM 2734 C CA . ASN B 1 191 ? 21.239 -40.635 11.517 1.00 68.21 181 ASN B CA 1
ATOM 2735 C C . ASN B 1 191 ? 19.814 -40.865 11.055 1.00 70.65 181 ASN B C 1
ATOM 2736 O O . ASN B 1 191 ? 19.548 -40.828 9.849 1.00 72.79 181 ASN B O 1
ATOM 2741 N N . TYR B 1 192 ? 18.896 -41.119 11.986 1.00 71.39 182 TYR B N 1
ATOM 2742 C CA . TYR B 1 192 ? 17.474 -41.269 11.618 1.00 73.50 182 TYR B CA 1
ATOM 2743 C C . TYR B 1 192 ? 16.724 -40.033 12.144 1.00 72.99 182 TYR B C 1
ATOM 2744 O O . TYR B 1 192 ? 15.997 -39.366 11.398 1.00 74.23 182 TYR B O 1
#

Foldseek 3Di:
DVVLVVLLVVLLVQLQVVQPPDFDPDDLQGQRQSLQSLLLSLQAPALVSSLSSLQSNLVVCVVVVNDDDDDDVLSCLQRRVLSSLLSQLNVLHDADDDDDCVSSLVSLLRSLVSSLVSQLVSQLVPPQVPAPDPDHSNRRSCVRSVSNSVNNSVSSSVVVVVCCVVPVVSRYDDDD/DVVVLVVLLVVLLVQLLVVQVDAFDDDDLQGQRLSLQSLLLSLQAPALVSSLSSLQSNLVCCVVVVNDDDDDPVLSCLQSRVLSSLLSQLRVLHDADDDDDVVSSLVSLLVSLVVSLVSQLVSQLVPVQVPADPPDGSNRRSCVRSVSNSVSNSVSSSVVVVCCCVPPVVSRYDDPD

Sequence (353 aa):
NVRLLTEIAFFMAALAFIISLIPNTVYGWIIVEIACIPILLLSLRRGLTAGLVGGLIWGILSMITGHAYILSLSQAFLEYLVAPVSLGIAGLFRQKTAPLKLAPVLLGTFVAVLLKYFFHFIAGIIFWSQYAWKGWGAVAYSLAVNGISGILTAIAAFVILIIFVKKFPKLFIHSNYFNVRLLTEIAFMAALAFIISLIPNTVYGWIIVEIACIPILLLSLRRGLTAGLVGGLIWGILSMITGHAYILSLSQAFLEYLVAPVSLGIAGLFRQKTAPLKLAPVLLGTFVAVLLKYFFHFIAGIIFWSQYAWKGWGAVAYSLAVNGISGILTAIAAFVILIIFVKKFPKLFIHSNY

Secondary structure (DSSP, 8-state):
-HHHHHHHHHHHHHHHHHTTS--EEETTEE--GGGHHHHHHHHHH-HHHHHHHHHHHHHHHHHTT-S--SSHHHHHIIIIIHHHHGGGGGGG---SSSPPHHHHHHHHHHHHHHHHHHHHHHHHHH-GGGPPTT--HHHHHHHHHHHHHHHHHHHHHHHHHHHHHH-GGGGS----/-HHHHHHHHHHHHHHHHHHHTS--EEETTEE--TTHHHHHHHHHHH-HHHHHHHHHHHHHHHHHTT-S--SSHHHHHIIIIIHHHHGGGGGGG---SSSP-HHHHHHHHHHHHHHHHHHHHHHHHHH-GGG--TT--HHHHHHHHHHHHHHHHHHHHHHHHHHHHHH-GGGGS----